Protein AF-A0A9P9N3C5-F1 (afdb_monomer)

Secondary structure (DSSP, 8-state):
--THHHHHHSPP---TTS--HHHHHHHHHHHHHHHHSSTTGGGGSHHHHHHHHHHHHHHHHHHHH------SGGGTTT--HHHHHHH-HHHHHHHHHHHHHHHHHHHHHH-S-HHHHHGGGS-HHHHHH-HHHHHHHHHHHHHHHHHHHSS----SS--HHHHHHHHHHHHHHHHHHHHHHHHHHHHHSTT-HHHHHHHHHHHHHHHHHHHHHHHHHHHHHHHHTTS-------------PPPPPP-------PPPP-PPP----PPP---------PPP----

Structure (mmCIF, N/CA/C/O backbone):
data_AF-A0A9P9N3C5-F1
#
_entry.id   AF-A0A9P9N3C5-F1
#
loop_
_atom_site.group_PDB
_atom_site.id
_atom_site.type_symbol
_atom_site.label_atom_id
_atom_site.label_alt_id
_atom_site.label_comp_id
_atom_site.label_asym_id
_atom_site.label_entity_id
_atom_site.label_seq_id
_atom_site.pdbx_PDB_ins_code
_atom_site.Cartn_x
_atom_site.Cartn_y
_atom_site.Cartn_z
_atom_site.occupancy
_atom_site.B_iso_or_equiv
_atom_site.auth_seq_id
_atom_site.auth_comp_id
_atom_site.auth_asym_id
_atom_site.auth_atom_id
_atom_site.pdbx_PDB_model_num
ATOM 1 N N . MET A 1 1 ? 19.358 -21.026 -7.387 1.00 38.28 1 MET A N 1
ATOM 2 C CA . MET A 1 1 ? 18.175 -20.527 -8.122 1.00 38.28 1 MET A CA 1
ATOM 3 C C . MET A 1 1 ? 17.891 -19.091 -7.675 1.00 38.28 1 MET A C 1
ATOM 5 O O . MET A 1 1 ? 17.113 -18.935 -6.751 1.00 38.28 1 MET A O 1
ATOM 9 N N . GLY A 1 2 ? 18.551 -18.060 -8.225 1.00 41.09 2 GLY A N 1
ATOM 10 C CA . GLY A 1 2 ? 18.487 -16.711 -7.619 1.00 41.09 2 GLY A CA 1
ATOM 11 C C . GLY A 1 2 ? 18.384 -15.499 -8.550 1.00 41.09 2 GLY A C 1
ATOM 12 O O . GLY A 1 2 ? 18.020 -14.443 -8.066 1.00 41.09 2 GLY A O 1
ATOM 13 N N . THR A 1 3 ? 18.641 -15.612 -9.857 1.00 44.75 3 THR A N 1
ATOM 14 C CA . THR A 1 3 ? 18.779 -14.438 -10.751 1.00 44.75 3 THR A CA 1
ATOM 15 C C . THR A 1 3 ? 17.461 -13.847 -11.263 1.00 44.75 3 THR A C 1
ATOM 17 O O . THR A 1 3 ? 17.430 -12.697 -11.688 1.00 44.75 3 THR A O 1
ATOM 20 N N . ALA A 1 4 ? 16.357 -14.595 -11.183 1.00 52.72 4 ALA A N 1
ATOM 21 C CA . ALA A 1 4 ? 15.091 -14.217 -11.817 1.00 52.72 4 ALA A CA 1
ATOM 22 C C . ALA A 1 4 ? 14.419 -12.969 -11.207 1.00 52.72 4 ALA A C 1
ATOM 24 O O . ALA A 1 4 ? 13.595 -12.344 -11.864 1.00 52.72 4 ALA A O 1
ATOM 25 N N . TYR A 1 5 ? 14.738 -12.604 -9.958 1.00 50.94 5 TYR A N 1
ATOM 26 C CA . TYR A 1 5 ? 14.133 -11.445 -9.291 1.00 50.94 5 TYR A CA 1
ATOM 27 C C . TYR A 1 5 ? 14.722 -10.121 -9.787 1.00 50.94 5 TYR A C 1
ATOM 29 O O . TYR A 1 5 ? 13.969 -9.215 -10.134 1.00 50.94 5 TYR A O 1
ATOM 37 N N . LEU A 1 6 ? 16.054 -10.016 -9.868 1.00 52.72 6 LEU A N 1
ATOM 38 C CA . LEU A 1 6 ? 16.713 -8.805 -10.363 1.00 52.72 6 LEU A CA 1
ATOM 39 C C . LEU A 1 6 ? 16.389 -8.557 -11.836 1.00 52.72 6 LEU A C 1
ATOM 41 O O . LEU A 1 6 ? 16.035 -7.437 -12.190 1.00 52.72 6 LEU A O 1
ATOM 45 N N . GLU A 1 7 ? 16.415 -9.595 -12.674 1.00 56.59 7 GLU A N 1
ATOM 46 C CA . GLU A 1 7 ? 15.964 -9.487 -14.069 1.00 56.59 7 GLU A CA 1
ATOM 47 C C . GLU A 1 7 ? 14.503 -9.029 -14.150 1.00 56.59 7 GLU A C 1
ATOM 49 O O . GLU A 1 7 ? 14.141 -8.235 -15.013 1.00 56.59 7 GLU A O 1
ATOM 54 N N . ALA A 1 8 ? 13.657 -9.471 -13.214 1.00 57.22 8 ALA A N 1
ATOM 55 C CA . ALA A 1 8 ? 12.255 -9.096 -13.207 1.00 57.22 8 ALA A CA 1
ATOM 56 C C . ALA A 1 8 ? 12.006 -7.625 -12.862 1.00 57.22 8 ALA A C 1
ATOM 58 O O . ALA A 1 8 ? 10.959 -7.143 -13.283 1.00 57.22 8 ALA A O 1
ATOM 59 N N . ILE A 1 9 ? 12.894 -6.935 -12.136 1.00 62.69 9 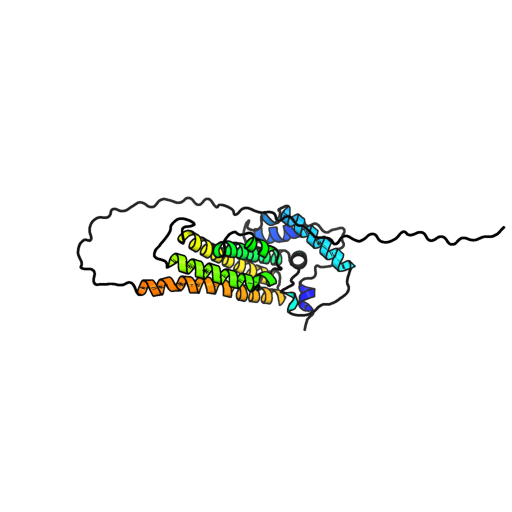ILE A N 1
ATOM 60 C CA . ILE A 1 9 ? 12.690 -5.546 -11.676 1.00 62.69 9 ILE A CA 1
ATOM 61 C C . ILE A 1 9 ? 13.685 -4.539 -12.259 1.00 62.69 9 ILE A C 1
ATOM 63 O O . ILE A 1 9 ? 13.581 -3.360 -11.943 1.00 62.69 9 ILE A O 1
ATOM 67 N N . THR A 1 10 ? 14.639 -4.975 -13.083 1.00 63.09 10 THR A N 1
ATOM 68 C CA . THR A 1 10 ? 15.582 -4.070 -13.753 1.00 63.09 10 THR A CA 1
ATOM 69 C C . THR A 1 10 ? 14.895 -3.460 -14.981 1.00 63.09 10 THR A C 1
ATOM 71 O O . THR A 1 10 ? 14.403 -4.217 -15.820 1.00 63.09 10 THR A O 1
ATOM 74 N N . PRO A 1 11 ? 14.811 -2.122 -15.098 1.00 62.31 11 PRO A N 1
ATOM 75 C CA . PRO A 1 11 ? 14.352 -1.465 -16.318 1.00 62.31 11 PRO A CA 1
ATOM 76 C C . PRO A 1 11 ? 15.243 -1.850 -17.505 1.00 62.31 11 PRO A C 1
ATOM 78 O O . PRO A 1 11 ? 16.451 -2.028 -17.343 1.00 62.31 11 PRO A O 1
ATOM 81 N N . GLU A 1 12 ? 14.672 -1.966 -18.705 1.00 65.12 12 GLU A N 1
ATOM 82 C CA . GLU A 1 12 ? 15.481 -2.115 -19.918 1.00 65.12 12 GLU A CA 1
ATOM 83 C C . GLU A 1 12 ? 16.383 -0.881 -20.087 1.00 65.12 12 GLU A C 1
ATOM 85 O O . GLU A 1 12 ? 15.955 0.244 -19.818 1.00 65.12 12 GLU A O 1
ATOM 90 N N . ASN A 1 13 ? 17.637 -1.100 -20.507 1.00 55.06 13 ASN A N 1
ATOM 91 C CA . ASN A 1 13 ? 18.628 -0.048 -20.754 1.00 55.06 13 ASN A CA 1
ATOM 92 C C . ASN A 1 13 ? 18.136 0.852 -21.902 1.00 55.06 13 ASN A C 1
ATOM 94 O O . ASN A 1 13 ? 18.450 0.621 -23.070 1.00 55.06 13 ASN A O 1
ATOM 98 N N . HIS A 1 14 ? 17.330 1.857 -21.577 1.00 51.47 14 HIS A N 1
ATOM 99 C CA . HIS A 1 14 ? 16.939 2.894 -22.516 1.00 51.47 14 HIS A CA 1
ATOM 100 C C . HIS A 1 14 ? 17.988 4.003 -22.507 1.00 51.47 14 HIS A C 1
ATOM 102 O O . HIS A 1 14 ? 18.372 4.509 -21.451 1.00 51.47 14 HIS A O 1
ATOM 108 N N . ASP A 1 15 ? 18.461 4.346 -23.704 1.00 54.03 15 ASP A N 1
ATOM 109 C CA . ASP A 1 15 ? 19.395 5.443 -23.924 1.00 54.03 15 ASP A CA 1
ATOM 110 C C . ASP A 1 15 ? 18.798 6.767 -23.405 1.00 54.03 15 ASP A C 1
ATOM 112 O O . ASP A 1 15 ? 17.601 7.037 -23.535 1.00 54.03 15 ASP A O 1
ATOM 116 N N . CYS A 1 16 ? 19.637 7.582 -22.767 1.00 52.69 16 CYS A N 1
ATOM 117 C CA . CYS A 1 16 ? 19.234 8.675 -21.872 1.00 52.69 16 CYS A CA 1
ATOM 118 C C . CYS A 1 16 ? 18.581 9.870 -22.601 1.00 52.69 16 CYS A C 1
ATOM 120 O O . CYS A 1 16 ? 18.018 10.759 -21.964 1.00 52.69 16 CYS A O 1
ATOM 122 N N . SER A 1 17 ? 18.637 9.913 -23.935 1.00 57.78 17 SER A N 1
ATOM 123 C CA . SER A 1 17 ? 18.088 11.023 -24.722 1.00 57.78 17 SER A CA 1
ATOM 124 C C . SER A 1 17 ? 16.560 11.025 -24.820 1.00 57.78 17 SER A C 1
ATOM 126 O O . SER A 1 17 ? 15.989 12.078 -25.105 1.00 57.78 17 SER A O 1
ATOM 128 N N . ASP A 1 18 ? 15.904 9.890 -24.547 1.00 64.50 18 ASP A N 1
ATOM 129 C CA . ASP A 1 18 ? 14.501 9.680 -24.935 1.00 64.50 18 ASP A CA 1
ATOM 130 C C . ASP A 1 18 ? 13.555 9.382 -23.751 1.00 64.50 18 ASP A C 1
ATOM 132 O O . ASP A 1 18 ? 12.360 9.166 -23.958 1.00 64.50 18 ASP A O 1
ATOM 136 N N . PHE A 1 19 ? 14.031 9.386 -22.496 1.00 77.00 19 PHE A N 1
ATOM 137 C CA . PHE A 1 19 ? 13.153 9.130 -21.346 1.00 77.00 19 PHE A CA 1
ATOM 138 C C . PHE A 1 19 ? 12.226 10.318 -21.060 1.00 77.00 19 PHE A C 1
ATOM 140 O O . PHE A 1 19 ? 12.668 11.379 -20.615 1.00 77.00 19 PHE A O 1
ATOM 147 N N . HIS A 1 20 ? 10.916 10.113 -21.219 1.00 79.62 20 HIS A N 1
ATOM 148 C CA . HIS A 1 20 ? 9.903 11.075 -20.799 1.00 79.62 20 HIS A CA 1
ATOM 149 C C . HIS A 1 20 ? 9.029 10.481 -19.674 1.00 79.62 20 HIS A C 1
ATOM 151 O O . HIS A 1 20 ? 8.328 9.494 -19.901 1.00 79.62 20 HIS A O 1
ATOM 157 N N . PRO A 1 21 ? 8.958 11.092 -18.466 1.00 78.50 21 PRO A N 1
ATOM 158 C CA . PRO A 1 21 ? 8.153 10.563 -17.348 1.00 78.50 21 PRO A CA 1
ATOM 159 C C . PRO A 1 21 ? 6.669 10.366 -17.703 1.00 78.50 21 PRO A C 1
ATOM 161 O O . PRO A 1 21 ? 6.009 9.455 -17.197 1.00 78.50 21 PRO A O 1
ATOM 164 N N . LYS A 1 22 ? 6.161 11.184 -18.633 1.00 83.75 22 LYS A N 1
ATOM 165 C CA . LYS A 1 22 ? 4.793 11.120 -19.146 1.00 83.75 22 LYS A CA 1
ATOM 166 C C . LYS A 1 22 ? 4.477 9.821 -19.868 1.00 83.75 22 LYS A C 1
ATOM 168 O O . LYS A 1 22 ? 3.310 9.446 -19.885 1.00 83.75 22 LYS A O 1
ATOM 173 N N . ASP A 1 23 ? 5.464 9.118 -20.416 1.00 85.12 23 ASP A N 1
ATOM 174 C CA . ASP A 1 23 ? 5.221 7.826 -21.055 1.00 85.12 23 ASP A CA 1
ATOM 175 C C . ASP A 1 23 ? 4.816 6.783 -20.014 1.00 85.12 23 ASP A C 1
ATOM 177 O O . ASP A 1 23 ? 3.784 6.132 -20.172 1.00 85.12 23 ASP A O 1
ATOM 181 N N . LYS A 1 24 ? 5.519 6.734 -18.875 1.00 85.44 24 LYS A N 1
ATOM 182 C CA . LYS A 1 24 ? 5.160 5.857 -17.749 1.00 85.44 24 LYS A CA 1
ATOM 183 C C . LYS A 1 24 ? 3.821 6.239 -17.121 1.00 85.44 24 LYS A C 1
ATOM 185 O O . LYS A 1 24 ? 2.997 5.365 -16.862 1.00 85.44 24 LYS A O 1
ATOM 190 N N . GLN A 1 25 ? 3.546 7.534 -16.949 1.00 84.88 25 GLN A N 1
ATOM 191 C CA . GLN A 1 25 ? 2.232 7.996 -16.473 1.00 84.88 25 GLN A CA 1
ATOM 192 C C . GLN A 1 25 ? 1.105 7.610 -17.446 1.00 84.88 25 GLN A C 1
ATOM 194 O O . GLN A 1 25 ? 0.032 7.179 -17.024 1.00 84.88 25 GLN A O 1
ATOM 199 N N . LYS A 1 26 ? 1.353 7.718 -18.756 1.00 87.06 26 LYS A N 1
ATOM 200 C CA . LYS A 1 26 ? 0.401 7.372 -19.817 1.00 87.06 26 LYS A CA 1
ATOM 201 C C . LYS A 1 26 ? 0.144 5.872 -19.908 1.00 87.06 26 LYS A C 1
ATOM 203 O O . LYS A 1 26 ? -0.994 5.497 -20.180 1.00 87.06 26 LYS A O 1
ATOM 208 N N . GLU A 1 27 ? 1.154 5.030 -19.686 1.00 85.81 27 GLU A N 1
ATOM 209 C CA . GLU A 1 27 ? 0.989 3.574 -19.569 1.00 85.81 27 GLU A CA 1
ATOM 210 C C . GLU A 1 27 ? -0.005 3.231 -18.447 1.00 85.81 27 GLU A C 1
ATOM 212 O O . GLU A 1 27 ? -1.008 2.559 -18.701 1.00 85.81 27 GLU A O 1
ATOM 217 N N . VAL A 1 28 ? 0.210 3.770 -17.239 1.00 86.19 28 VAL A N 1
ATOM 218 C CA . VAL A 1 28 ? -0.691 3.571 -16.088 1.00 86.19 28 VAL A CA 1
ATOM 219 C C . VAL A 1 28 ? -2.088 4.104 -16.383 1.00 86.19 28 VAL A C 1
ATOM 221 O O . VAL A 1 28 ? -3.072 3.387 -16.207 1.00 86.19 28 VAL A O 1
ATOM 224 N N . TYR A 1 29 ? -2.189 5.347 -16.855 1.00 85.31 29 TYR A N 1
ATOM 225 C CA . TYR A 1 29 ? -3.479 5.975 -17.105 1.00 85.31 29 TYR A CA 1
ATOM 226 C C . TYR A 1 29 ? -4.300 5.202 -18.134 1.00 85.31 29 TYR A C 1
ATOM 228 O O . TYR A 1 29 ? -5.451 4.886 -17.865 1.00 85.31 29 TYR A O 1
ATOM 236 N N . LYS A 1 30 ? -3.715 4.849 -19.288 1.00 85.75 30 LYS A N 1
ATOM 237 C CA . LYS A 1 30 ? -4.426 4.085 -20.323 1.00 85.75 30 LYS A CA 1
ATOM 238 C C . LYS A 1 30 ? -4.932 2.752 -19.788 1.00 85.75 30 LYS A C 1
ATOM 240 O O . LYS A 1 30 ? -6.053 2.369 -20.099 1.00 85.75 30 LYS A O 1
ATOM 245 N N . TRP A 1 31 ? -4.121 2.054 -18.994 1.00 84.69 31 TRP A N 1
ATOM 246 C CA . TRP A 1 31 ? -4.527 0.788 -18.394 1.00 84.69 31 TRP A CA 1
ATOM 247 C C . TRP A 1 31 ? -5.729 0.962 -17.461 1.00 84.69 31 TRP A C 1
ATOM 249 O O . TRP A 1 31 ? -6.747 0.291 -17.620 1.00 84.69 31 TRP A O 1
ATOM 259 N N . TYR A 1 32 ? -5.640 1.895 -16.514 1.00 82.56 32 TYR A N 1
ATOM 260 C CA . TYR A 1 32 ? -6.691 2.103 -15.520 1.00 82.56 32 TYR A CA 1
ATOM 261 C C . TYR A 1 32 ? -7.952 2.756 -16.088 1.00 82.56 32 TYR A C 1
ATOM 263 O O . TYR A 1 32 ? -9.045 2.465 -15.609 1.00 82.56 32 TYR A O 1
ATOM 271 N N . ASP A 1 33 ? -7.831 3.602 -17.108 1.00 82.19 33 ASP A N 1
ATOM 272 C CA . ASP A 1 33 ? -8.982 4.174 -17.806 1.00 82.19 33 ASP A CA 1
ATOM 273 C C . ASP A 1 33 ? -9.791 3.080 -18.520 1.00 82.19 33 ASP A C 1
ATOM 275 O O . ASP A 1 33 ? -11.014 3.033 -18.396 1.00 82.19 33 ASP A O 1
ATOM 279 N N . LEU A 1 34 ? -9.104 2.123 -19.160 1.00 78.50 34 LEU A N 1
ATOM 280 C CA . LEU A 1 34 ? -9.734 0.979 -19.827 1.00 78.50 34 LEU A CA 1
ATOM 281 C C . LEU A 1 34 ? -10.393 -0.009 -18.856 1.00 78.50 34 LEU A C 1
ATOM 283 O O . LEU A 1 34 ? -11.435 -0.571 -19.184 1.00 78.50 34 LEU A O 1
ATOM 287 N N . GLN A 1 35 ? -9.776 -0.260 -17.698 1.00 74.75 35 GLN A N 1
ATOM 288 C CA . GLN A 1 35 ? -10.200 -1.328 -16.784 1.00 74.75 35 GLN A CA 1
ATOM 289 C C . GLN A 1 35 ? -11.118 -0.848 -15.655 1.00 74.75 35 GLN A C 1
ATOM 291 O O . GLN A 1 35 ? -11.990 -1.591 -15.210 1.00 74.75 35 GLN A O 1
ATOM 296 N N . TYR A 1 36 ? -10.931 0.385 -15.181 1.00 64.25 36 TYR A N 1
ATOM 297 C CA . TYR A 1 36 ? -11.534 0.855 -13.932 1.00 64.25 36 TYR A CA 1
ATOM 298 C C . TYR A 1 36 ? -12.231 2.217 -14.051 1.00 64.25 36 TYR A C 1
ATOM 300 O O . TYR A 1 36 ? -12.863 2.633 -13.090 1.00 64.25 36 TYR A O 1
ATOM 308 N N . SER A 1 37 ? -12.187 2.880 -15.217 1.00 58.38 37 SER A N 1
ATOM 309 C CA . SER A 1 37 ? -12.812 4.185 -15.496 1.00 58.38 37 SER A CA 1
ATOM 310 C C . SER A 1 37 ? -12.481 5.255 -14.447 1.00 58.38 37 SER A C 1
ATOM 312 O O . SER A 1 37 ? -13.160 5.401 -13.431 1.00 58.38 37 SER A O 1
ATOM 314 N N . ASN A 1 38 ? -11.508 6.112 -14.754 1.00 61.09 38 ASN A N 1
ATOM 315 C CA . ASN A 1 38 ? -11.137 7.276 -13.944 1.00 61.09 38 ASN A CA 1
ATOM 316 C C . ASN A 1 38 ? -10.507 7.011 -12.560 1.00 61.09 38 ASN A C 1
ATOM 318 O O . ASN A 1 38 ? -10.443 7.920 -11.734 1.00 61.09 38 ASN A O 1
ATOM 322 N N . GLU A 1 39 ? -9.967 5.822 -12.296 1.00 69.19 39 GLU A N 1
ATOM 323 C CA . GLU A 1 39 ? -9.355 5.524 -10.989 1.00 69.19 39 GLU A CA 1
ATOM 324 C C . GLU A 1 39 ? -7.855 5.866 -10.854 1.00 69.19 39 GLU A C 1
ATOM 326 O O . GLU A 1 39 ? -7.271 5.620 -9.803 1.00 69.19 39 GLU A O 1
ATOM 331 N N . ALA A 1 40 ? -7.218 6.426 -11.886 1.00 74.62 40 ALA A N 1
ATOM 332 C CA . ALA A 1 40 ? -5.788 6.774 -11.868 1.00 74.62 40 ALA A CA 1
ATOM 333 C C . ALA A 1 40 ? -5.519 8.235 -12.264 1.00 74.62 40 ALA A C 1
ATOM 335 O O . ALA A 1 40 ? -4.529 8.531 -12.921 1.00 74.62 40 ALA A O 1
ATOM 336 N N . TRP A 1 41 ? -6.418 9.170 -11.941 1.00 71.94 41 TRP A N 1
ATOM 337 C CA . TRP A 1 41 ? -6.253 10.579 -12.345 1.00 71.94 41 TRP A CA 1
ATOM 338 C C . TRP A 1 41 ? -5.074 11.263 -11.654 1.00 71.94 41 TRP A C 1
ATOM 340 O O . TRP A 1 41 ? -4.471 12.179 -12.212 1.00 71.94 41 TRP A O 1
ATOM 350 N N . ASP A 1 42 ? -4.729 10.808 -10.454 1.00 80.75 42 ASP A N 1
ATOM 351 C CA . ASP A 1 42 ? -3.617 11.326 -9.671 1.00 80.75 42 ASP A CA 1
ATOM 352 C C . ASP A 1 42 ? -2.254 11.024 -10.308 1.00 80.75 42 ASP A C 1
ATOM 354 O O . ASP A 1 42 ? -1.312 11.774 -10.051 1.00 80.75 42 ASP A O 1
ATOM 358 N N . ILE A 1 43 ? -2.141 10.019 -11.193 1.00 83.62 43 ILE A N 1
ATOM 359 C CA . ILE A 1 43 ? -0.868 9.655 -11.840 1.00 83.62 43 ILE A CA 1
ATOM 360 C C . ILE A 1 43 ? -0.273 10.785 -12.684 1.00 83.62 43 ILE A C 1
ATOM 362 O O . ILE A 1 43 ? 0.941 10.840 -12.854 1.00 83.62 43 ILE A O 1
ATOM 366 N N . TYR A 1 44 ? -1.101 11.711 -13.176 1.00 83.44 44 TYR A N 1
ATOM 367 C CA . TYR A 1 44 ? -0.655 12.898 -13.913 1.00 83.44 44 TYR A CA 1
ATOM 368 C C . TYR A 1 44 ? -0.352 14.105 -13.020 1.00 83.44 44 TYR A C 1
ATOM 370 O O . TYR A 1 44 ? -0.086 15.193 -13.528 1.00 83.44 44 TYR A O 1
ATOM 378 N N . SER A 1 45 ? -0.400 13.955 -11.697 1.00 84.44 45 SER A N 1
ATOM 379 C CA . SER A 1 45 ? 0.020 15.026 -10.797 1.00 84.44 45 SER A CA 1
ATOM 380 C C . SER A 1 45 ? 1.512 15.337 -10.950 1.00 84.44 45 SER A C 1
ATOM 382 O O . SER A 1 45 ? 2.339 14.464 -11.231 1.00 84.44 45 SER A O 1
ATOM 384 N N . ASN A 1 46 ? 1.866 16.596 -10.679 1.00 84.62 46 ASN A N 1
ATOM 385 C CA . ASN A 1 46 ? 3.258 17.057 -10.647 1.00 84.62 46 ASN A CA 1
ATOM 386 C C . ASN A 1 46 ? 4.107 16.269 -9.633 1.00 84.62 46 ASN A C 1
ATOM 388 O O . ASN A 1 46 ? 5.325 16.170 -9.778 1.00 84.62 46 ASN A O 1
ATOM 392 N N . GLU A 1 47 ? 3.471 15.715 -8.597 1.00 85.19 47 GLU A N 1
ATOM 393 C CA . GLU A 1 47 ? 4.140 14.876 -7.607 1.00 85.19 47 GLU A CA 1
ATOM 394 C C . GLU A 1 47 ? 4.658 13.582 -8.240 1.00 85.19 47 GLU A C 1
ATOM 396 O O . GLU A 1 47 ? 5.837 13.259 -8.100 1.00 85.19 47 GLU A O 1
ATOM 401 N N . TRP A 1 48 ? 3.800 12.864 -8.967 1.00 87.69 48 TRP A N 1
ATOM 402 C CA . TRP A 1 48 ? 4.197 11.643 -9.662 1.00 87.69 48 TRP A CA 1
ATOM 403 C C . TRP A 1 48 ? 5.255 11.911 -10.728 1.00 87.69 48 TRP A C 1
ATOM 405 O O . TRP A 1 48 ? 6.223 11.160 -10.812 1.00 87.69 48 TRP A O 1
ATOM 415 N N . GLU A 1 49 ? 5.133 13.007 -11.480 1.00 85.94 49 GLU A N 1
ATOM 416 C CA . GLU A 1 49 ? 6.158 13.405 -12.454 1.00 85.94 49 GLU A CA 1
ATOM 417 C C . GLU A 1 49 ? 7.521 13.612 -11.772 1.00 85.94 49 GLU A C 1
ATOM 419 O O . GLU A 1 49 ? 8.528 13.053 -12.209 1.00 85.94 49 GLU A O 1
ATOM 424 N N . SER A 1 50 ? 7.540 14.327 -10.643 1.00 86.25 50 SER A N 1
ATOM 425 C CA . SER A 1 50 ? 8.758 14.572 -9.859 1.00 86.25 50 SER A CA 1
ATOM 426 C C . SER A 1 50 ? 9.361 13.278 -9.300 1.00 86.25 50 SER A C 1
ATOM 428 O O . SER A 1 50 ? 10.576 13.091 -9.350 1.00 86.25 50 SER A O 1
ATOM 430 N N . ARG A 1 51 ? 8.524 12.358 -8.795 1.00 88.75 51 ARG A N 1
ATOM 431 C CA . ARG A 1 51 ? 8.962 11.045 -8.289 1.00 88.75 51 ARG A CA 1
ATOM 432 C C . ARG A 1 51 ? 9.599 10.203 -9.393 1.00 88.75 51 ARG A C 1
ATOM 434 O O . ARG A 1 51 ? 10.683 9.667 -9.191 1.00 88.75 51 ARG A O 1
ATOM 441 N N . ILE A 1 52 ? 8.954 10.122 -10.557 1.00 87.94 52 ILE A N 1
ATOM 442 C CA . ILE A 1 52 ? 9.434 9.332 -11.699 1.00 87.94 52 ILE A CA 1
ATOM 443 C C . ILE A 1 52 ? 10.783 9.861 -12.197 1.00 87.94 52 ILE A C 1
ATOM 445 O O . ILE A 1 52 ? 11.689 9.065 -12.440 1.00 87.94 52 ILE A O 1
ATOM 449 N N . LEU A 1 53 ? 10.940 11.185 -12.299 1.00 86.06 53 LEU A N 1
ATOM 450 C CA . LEU A 1 53 ? 12.213 11.809 -12.671 1.00 86.06 53 LEU A CA 1
ATOM 451 C C . LEU A 1 53 ? 13.323 11.490 -11.663 1.00 86.06 53 LEU A C 1
ATOM 453 O O . LEU A 1 53 ? 14.394 11.040 -12.064 1.00 86.06 53 LEU A O 1
ATOM 457 N N . ALA A 1 54 ? 13.048 11.649 -10.366 1.00 86.81 54 ALA A N 1
ATOM 458 C CA . ALA A 1 54 ? 14.020 11.353 -9.315 1.00 86.81 54 ALA A CA 1
ATOM 459 C C . ALA A 1 54 ? 14.435 9.870 -9.303 1.00 86.81 54 ALA A C 1
ATOM 461 O O . ALA A 1 54 ? 15.609 9.551 -9.124 1.00 86.81 54 ALA A O 1
ATOM 462 N N . TRP A 1 55 ? 13.490 8.949 -9.522 1.00 89.56 55 TRP A N 1
ATOM 463 C CA . TRP A 1 55 ? 13.797 7.520 -9.622 1.00 89.56 55 TRP A CA 1
ATOM 464 C C . TRP A 1 55 ? 14.636 7.193 -10.851 1.00 89.56 55 TRP A C 1
ATOM 466 O O . TRP A 1 55 ? 15.552 6.379 -10.750 1.00 89.56 55 TRP A O 1
ATOM 476 N N . HIS A 1 56 ? 14.344 7.822 -11.990 1.00 85.94 56 HIS A N 1
ATOM 477 C CA . HIS A 1 56 ? 15.129 7.635 -13.204 1.00 85.94 56 HIS A CA 1
ATOM 478 C C . HIS A 1 56 ? 16.569 8.122 -13.008 1.00 85.94 56 HIS A C 1
ATOM 480 O O . HIS A 1 56 ? 17.502 7.370 -13.272 1.00 85.94 56 HIS A O 1
ATOM 486 N N . GLU A 1 57 ? 16.765 9.328 -12.471 1.00 85.25 57 GLU A N 1
ATOM 487 C CA . GLU A 1 57 ? 18.098 9.876 -12.192 1.00 85.25 57 GLU A CA 1
ATOM 488 C C . GLU A 1 57 ? 18.899 8.982 -11.231 1.00 85.25 57 GLU A C 1
ATOM 490 O O . GLU A 1 57 ? 20.035 8.612 -11.527 1.00 85.25 57 GLU A O 1
ATOM 495 N N . ALA A 1 58 ? 18.287 8.551 -10.123 1.00 84.12 58 ALA A N 1
ATOM 496 C CA . ALA A 1 58 ? 18.931 7.651 -9.169 1.00 84.12 58 ALA A CA 1
ATOM 497 C C . ALA A 1 58 ? 19.303 6.294 -9.794 1.00 84.12 58 ALA A C 1
ATOM 499 O O . ALA A 1 58 ? 20.363 5.742 -9.495 1.00 84.12 58 ALA A O 1
ATOM 500 N N . HIS A 1 59 ? 18.454 5.757 -10.676 1.00 81.75 59 HIS A N 1
ATOM 501 C CA . HIS A 1 59 ? 18.741 4.517 -11.392 1.00 81.75 59 HIS A CA 1
ATOM 502 C C . HIS A 1 59 ? 19.935 4.668 -12.346 1.00 81.75 59 HIS A C 1
ATOM 504 O O . HIS A 1 59 ? 20.800 3.796 -12.377 1.00 81.75 59 HIS A O 1
ATOM 510 N N . GLN A 1 60 ? 20.027 5.791 -13.064 1.00 79.25 60 GLN A N 1
ATOM 511 C CA . GLN A 1 60 ? 21.153 6.081 -13.957 1.00 79.25 60 GLN A CA 1
ATOM 512 C C . GLN A 1 60 ? 22.479 6.185 -13.195 1.00 79.25 60 GLN A C 1
ATOM 514 O O . GLN A 1 60 ? 23.478 5.608 -13.621 1.00 79.25 60 GLN A O 1
ATOM 519 N N . ILE A 1 61 ? 22.485 6.857 -12.039 1.00 78.44 61 ILE A N 1
ATOM 520 C CA . ILE A 1 61 ? 23.666 6.927 -11.164 1.00 78.44 61 ILE A CA 1
ATOM 521 C C . ILE A 1 61 ? 24.079 5.515 -10.721 1.00 78.44 61 ILE A C 1
ATOM 523 O O . ILE A 1 61 ? 25.241 5.136 -10.856 1.00 78.44 61 ILE A O 1
ATOM 527 N N . ALA A 1 62 ? 23.123 4.688 -10.287 1.00 74.69 62 ALA A N 1
ATOM 528 C CA . ALA A 1 62 ? 23.405 3.322 -9.848 1.00 74.69 62 ALA A CA 1
ATOM 529 C C . ALA A 1 62 ? 23.993 2.431 -10.964 1.00 74.69 62 ALA A C 1
ATOM 531 O O . ALA A 1 62 ? 24.889 1.625 -10.694 1.00 74.69 62 ALA A O 1
ATOM 532 N N . LEU A 1 63 ? 23.531 2.594 -12.212 1.00 70.88 63 LEU A N 1
ATOM 533 C CA . LEU A 1 63 ? 24.081 1.900 -13.385 1.00 70.88 63 LEU A CA 1
ATOM 534 C C . LEU A 1 63 ? 25.525 2.323 -13.697 1.00 70.88 63 LEU A C 1
ATOM 536 O O . LEU A 1 63 ? 26.314 1.503 -14.168 1.00 70.88 63 LEU A O 1
ATOM 540 N N . GLN A 1 64 ? 25.883 3.581 -13.429 1.00 65.81 64 GLN A N 1
ATOM 541 C CA . GLN A 1 64 ? 27.240 4.100 -13.629 1.00 65.81 64 GLN A CA 1
ATOM 542 C C . GLN A 1 64 ? 28.212 3.654 -12.526 1.00 65.81 64 GLN A C 1
ATOM 544 O O . GLN A 1 64 ? 29.407 3.509 -12.785 1.00 65.81 64 GLN A O 1
ATOM 549 N N . GLU A 1 65 ? 27.714 3.423 -11.308 1.00 64.06 65 GLU A N 1
ATOM 550 C CA . GLU A 1 65 ? 28.550 3.212 -10.123 1.00 64.06 65 GLU A CA 1
ATOM 551 C C . GLU A 1 65 ? 28.865 1.738 -9.799 1.00 64.06 65 GLU A C 1
ATOM 553 O O . GLU A 1 65 ? 29.858 1.490 -9.113 1.00 64.06 65 GLU A O 1
ATOM 558 N N . THR A 1 66 ? 28.121 0.732 -10.297 1.00 53.84 66 THR A N 1
ATOM 559 C CA . THR A 1 66 ? 28.396 -0.674 -9.905 1.00 53.84 66 THR A CA 1
ATOM 560 C C . THR A 1 66 ? 27.996 -1.771 -10.903 1.00 53.84 66 THR A C 1
ATOM 562 O O . THR A 1 66 ? 26.829 -1.963 -11.225 1.00 53.84 66 THR A O 1
ATOM 565 N N . SER A 1 67 ? 28.981 -2.614 -11.258 1.00 46.56 67 SER A N 1
ATOM 566 C CA . SER A 1 67 ? 28.812 -4.027 -11.638 1.00 46.56 67 SER A CA 1
ATOM 567 C C . SER A 1 67 ? 28.803 -4.892 -10.378 1.00 46.56 67 SER A C 1
ATOM 569 O O . SER A 1 67 ? 29.880 -5.214 -9.879 1.00 46.56 67 SER A O 1
ATOM 571 N N . THR A 1 68 ? 27.649 -5.305 -9.842 1.00 44.38 68 THR A N 1
ATOM 572 C CA . THR A 1 68 ? 27.594 -6.551 -9.046 1.00 44.38 68 THR A CA 1
ATOM 573 C C . THR A 1 68 ? 26.177 -7.077 -8.819 1.00 44.38 68 THR A C 1
ATOM 575 O O . THR A 1 68 ? 25.325 -6.444 -8.208 1.00 44.38 68 THR A O 1
ATOM 578 N N . THR A 1 69 ? 25.980 -8.312 -9.271 1.00 48.41 69 THR A N 1
ATOM 579 C CA . THR A 1 69 ? 24.923 -9.260 -8.907 1.00 48.41 69 THR A CA 1
ATOM 580 C C . THR A 1 69 ? 24.697 -9.350 -7.397 1.00 48.41 69 THR A C 1
ATOM 582 O O . THR A 1 69 ? 25.617 -9.702 -6.658 1.00 48.41 69 THR A O 1
ATOM 585 N N . GLN A 1 70 ? 23.453 -9.170 -6.951 1.00 42.00 70 GLN A N 1
ATOM 586 C CA . GLN A 1 70 ? 22.991 -9.628 -5.638 1.00 42.00 70 GLN A CA 1
ATOM 587 C C . GLN A 1 70 ? 21.786 -10.557 -5.806 1.00 42.00 70 GLN A C 1
ATOM 589 O O . GLN A 1 70 ? 20.835 -10.229 -6.495 1.00 42.00 70 GLN A O 1
ATOM 594 N N . ASN A 1 71 ? 21.828 -11.728 -5.176 1.00 43.44 71 ASN A N 1
ATOM 595 C CA . ASN A 1 71 ? 20.749 -12.716 -5.157 1.00 43.44 71 ASN A CA 1
ATOM 596 C C . ASN A 1 71 ? 20.512 -13.127 -3.698 1.00 43.44 71 ASN A C 1
ATOM 598 O O . ASN A 1 71 ? 21.415 -13.733 -3.122 1.00 43.44 71 ASN A O 1
ATOM 602 N N . SER A 1 72 ? 19.331 -12.858 -3.133 1.00 49.44 72 SER A N 1
ATOM 603 C CA . SER A 1 72 ? 18.759 -13.584 -1.979 1.00 49.44 72 SER A CA 1
ATOM 604 C C . SER A 1 72 ? 17.362 -13.054 -1.606 1.00 49.44 72 SER A C 1
ATOM 606 O O . SER A 1 72 ? 16.984 -11.947 -1.980 1.00 49.44 72 SER A O 1
ATOM 608 N N . ASP A 1 73 ? 16.610 -13.840 -0.827 1.00 47.22 73 ASP A N 1
ATOM 609 C CA . ASP A 1 73 ? 15.247 -13.557 -0.336 1.00 47.22 73 ASP A CA 1
ATOM 610 C C . ASP A 1 73 ? 15.106 -12.255 0.491 1.00 47.22 73 ASP A C 1
ATOM 612 O O . ASP A 1 73 ? 13.996 -11.762 0.686 1.00 47.22 73 ASP A O 1
ATOM 616 N N . GLU A 1 74 ? 16.216 -11.641 0.922 1.00 59.03 74 GLU A N 1
ATOM 617 C CA . GLU A 1 74 ? 16.250 -10.316 1.574 1.00 59.03 74 GLU A CA 1
ATOM 618 C C . GLU A 1 74 ? 15.841 -9.156 0.641 1.00 59.03 74 GLU A C 1
ATOM 620 O O . GLU A 1 74 ? 15.682 -8.015 1.081 1.00 59.03 74 GLU A O 1
ATOM 625 N N . GLN A 1 75 ? 15.665 -9.417 -0.656 1.00 66.88 75 GLN A N 1
ATOM 626 C CA . GLN A 1 75 ? 15.428 -8.384 -1.665 1.00 66.88 75 GLN A CA 1
ATOM 627 C C . GLN A 1 75 ? 14.022 -7.787 -1.665 1.00 66.88 75 GLN A C 1
ATOM 629 O O . GLN A 1 75 ? 13.860 -6.654 -2.123 1.00 66.88 75 GLN A O 1
ATOM 634 N N . LEU A 1 76 ? 13.013 -8.507 -1.165 1.00 72.94 76 LEU A N 1
ATOM 635 C CA . LEU A 1 76 ? 11.651 -7.973 -1.142 1.00 72.94 76 LEU A CA 1
ATOM 636 C C . LEU A 1 76 ? 11.497 -6.887 -0.072 1.00 72.94 76 LEU A C 1
ATOM 638 O O . LEU A 1 76 ? 10.932 -5.831 -0.343 1.00 72.94 76 LEU A O 1
ATOM 642 N N . GLU A 1 77 ? 12.077 -7.111 1.111 1.00 77.19 77 GLU A N 1
ATOM 643 C CA . GLU A 1 77 ? 12.088 -6.136 2.215 1.00 77.19 77 GLU A CA 1
ATOM 64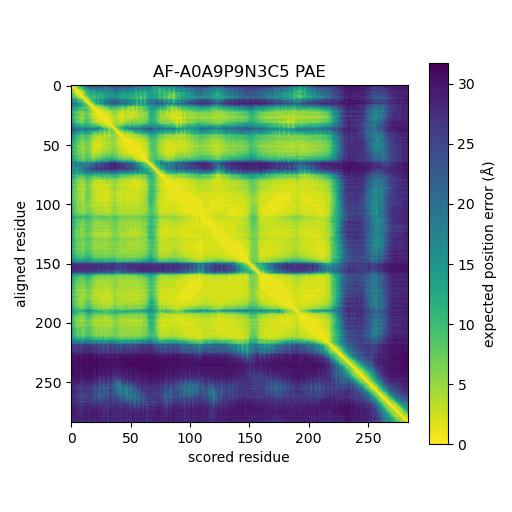4 C C . GLU A 1 77 ? 12.754 -4.821 1.802 1.00 77.19 77 GLU A C 1
ATOM 646 O O . GLU A 1 77 ? 12.361 -3.742 2.237 1.00 77.19 77 GLU A O 1
ATOM 651 N N . ARG A 1 78 ? 13.747 -4.921 0.913 1.00 80.25 78 ARG A N 1
ATOM 652 C CA . ARG A 1 78 ? 14.487 -3.792 0.351 1.00 80.25 78 ARG A CA 1
ATOM 653 C C . ARG A 1 78 ? 14.027 -3.422 -1.056 1.00 80.25 78 ARG A C 1
ATOM 655 O O . ARG A 1 78 ? 14.817 -2.817 -1.777 1.00 80.25 78 ARG A O 1
ATOM 662 N N . LEU A 1 79 ? 12.802 -3.785 -1.465 1.00 83.75 79 LEU A N 1
ATOM 663 C CA . LEU A 1 79 ? 12.302 -3.497 -2.812 1.00 83.75 79 LEU A CA 1
ATOM 664 C C . LEU A 1 79 ? 12.521 -2.008 -3.136 1.00 83.75 79 LEU A C 1
ATOM 666 O O . LEU A 1 79 ? 11.870 -1.152 -2.526 1.00 83.75 79 LEU A O 1
ATOM 670 N N . PRO A 1 80 ? 13.381 -1.679 -4.117 1.00 85.88 80 PRO A N 1
ATOM 671 C CA . PRO A 1 80 ? 13.553 -0.306 -4.553 1.00 85.88 80 PRO A CA 1
ATOM 672 C C . PRO A 1 80 ? 12.325 0.082 -5.379 1.00 85.88 80 PRO A C 1
ATOM 674 O O . PRO A 1 80 ? 12.279 -0.141 -6.588 1.00 85.88 80 PRO A O 1
ATOM 677 N N . PHE A 1 81 ? 11.302 0.628 -4.713 1.00 89.25 81 PHE A N 1
ATOM 678 C CA . PHE A 1 81 ? 9.995 0.899 -5.322 1.00 89.25 81 PHE A CA 1
ATOM 679 C C . PHE A 1 81 ? 10.106 1.711 -6.619 1.00 89.25 81 PHE A C 1
ATOM 681 O O . PHE A 1 81 ? 9.429 1.397 -7.591 1.00 89.25 81 PHE A O 1
ATOM 688 N N . GLY A 1 82 ? 11.002 2.702 -6.665 1.00 87.50 82 GLY A N 1
ATOM 689 C CA . GLY A 1 82 ? 11.243 3.495 -7.870 1.00 87.50 82 GLY A CA 1
ATOM 690 C C . GLY A 1 82 ? 11.733 2.663 -9.054 1.00 87.50 82 GLY A C 1
ATOM 691 O O . GLY A 1 82 ? 11.170 2.749 -10.140 1.00 87.50 82 GLY A O 1
ATOM 692 N N . THR A 1 83 ? 12.719 1.792 -8.838 1.00 86.94 83 THR A N 1
ATOM 693 C CA . THR A 1 83 ? 13.217 0.867 -9.867 1.00 86.94 83 THR A CA 1
ATOM 694 C C . THR A 1 83 ? 12.118 -0.092 -10.325 1.00 86.94 83 THR A C 1
ATOM 696 O O . THR A 1 83 ? 11.926 -0.288 -11.523 1.00 86.94 83 THR A O 1
ATOM 699 N N . PHE A 1 84 ? 11.333 -0.623 -9.381 1.00 88.62 84 PHE A N 1
ATOM 700 C CA . PHE A 1 84 ? 10.179 -1.460 -9.702 1.00 88.62 84 PHE A CA 1
ATOM 701 C C . PHE A 1 84 ? 9.131 -0.708 -10.533 1.00 88.62 84 PHE A C 1
ATOM 703 O O . PHE A 1 84 ? 8.592 -1.277 -11.476 1.00 88.62 84 PHE A O 1
ATOM 710 N N . PHE A 1 85 ? 8.883 0.570 -10.237 1.00 91.06 85 PHE A N 1
ATOM 711 C CA . PHE A 1 85 ? 7.969 1.415 -11.003 1.00 91.06 85 PHE A CA 1
ATOM 712 C C . PHE A 1 85 ? 8.462 1.679 -12.422 1.00 91.06 85 PHE A C 1
ATOM 714 O O . PHE A 1 85 ? 7.682 1.592 -13.365 1.00 91.06 85 PHE A O 1
ATOM 721 N N . LEU A 1 86 ? 9.750 1.969 -12.595 1.00 87.31 86 LEU A N 1
ATOM 722 C CA . LEU A 1 86 ? 10.324 2.185 -13.923 1.00 87.31 86 LEU A CA 1
ATOM 723 C C . LEU A 1 86 ? 10.207 0.931 -14.803 1.00 87.31 86 LEU A C 1
ATOM 725 O O . LEU A 1 86 ? 9.922 1.053 -15.995 1.00 87.31 86 LEU A O 1
ATOM 729 N N . ALA A 1 87 ? 10.380 -0.254 -14.210 1.00 85.50 87 ALA A N 1
ATOM 730 C CA . ALA A 1 87 ? 10.270 -1.529 -14.910 1.00 85.50 87 ALA A CA 1
ATOM 731 C C . ALA A 1 87 ? 8.810 -1.976 -15.139 1.00 85.50 87 ALA A C 1
ATOM 733 O O . ALA A 1 87 ? 8.490 -2.455 -16.222 1.00 85.50 87 ALA A O 1
ATOM 734 N N . HIS A 1 88 ? 7.926 -1.811 -14.144 1.00 87.75 88 HIS A N 1
ATOM 735 C CA . HIS A 1 88 ? 6.532 -2.295 -14.148 1.00 87.75 88 HIS A CA 1
ATOM 736 C C . HIS A 1 88 ? 5.563 -1.224 -13.637 1.00 87.75 88 HIS A C 1
ATOM 738 O O . HIS A 1 88 ? 4.996 -1.379 -12.552 1.00 87.75 88 HIS A O 1
ATOM 744 N N . PRO A 1 89 ? 5.323 -0.140 -14.391 1.00 89.62 89 PRO A N 1
ATOM 745 C CA . PRO A 1 89 ? 4.600 1.027 -13.883 1.00 89.62 89 PRO A CA 1
ATOM 746 C C . PRO A 1 89 ? 3.164 0.704 -13.454 1.00 89.62 89 PRO A C 1
ATOM 748 O O . PRO A 1 89 ? 2.718 1.175 -12.410 1.00 89.62 89 PRO A O 1
ATOM 751 N N . ILE A 1 90 ? 2.453 -0.161 -14.188 1.00 90.94 90 ILE A N 1
ATOM 752 C CA . ILE A 1 90 ? 1.086 -0.584 -13.832 1.00 90.94 90 ILE A CA 1
ATOM 753 C C . ILE A 1 90 ? 1.080 -1.395 -12.527 1.00 90.94 90 ILE A C 1
ATOM 755 O O . ILE A 1 90 ? 0.290 -1.115 -11.624 1.00 90.94 90 ILE A O 1
ATOM 759 N N . ALA A 1 91 ? 1.976 -2.379 -12.398 1.00 91.44 91 ALA A N 1
ATOM 760 C CA . ALA A 1 91 ? 2.066 -3.202 -11.193 1.00 91.44 91 ALA A CA 1
ATOM 761 C C . ALA A 1 91 ? 2.503 -2.364 -9.980 1.00 91.44 91 ALA A C 1
ATOM 763 O O . ALA A 1 91 ? 1.888 -2.430 -8.918 1.00 91.44 91 ALA A O 1
ATOM 764 N N . ALA A 1 92 ? 3.516 -1.515 -10.142 1.00 92.50 92 ALA A N 1
ATOM 765 C CA . ALA A 1 92 ? 3.994 -0.636 -9.085 1.00 92.50 92 ALA A CA 1
ATOM 766 C C . ALA A 1 92 ? 2.935 0.378 -8.646 1.00 92.50 92 ALA A C 1
ATOM 768 O O . ALA A 1 92 ? 2.760 0.584 -7.447 1.00 92.50 92 ALA A O 1
ATOM 769 N N . PHE A 1 93 ? 2.180 0.962 -9.578 1.00 93.38 93 PHE A N 1
ATOM 770 C CA . PHE A 1 93 ? 1.070 1.846 -9.231 1.00 93.38 93 PHE A CA 1
ATOM 771 C C . PHE A 1 93 ? -0.031 1.107 -8.458 1.00 93.38 93 PHE A C 1
ATOM 773 O O . PHE A 1 93 ? -0.551 1.622 -7.469 1.00 93.38 93 PHE A O 1
ATOM 780 N N . SER A 1 94 ? -0.337 -0.137 -8.832 1.00 94.44 94 SER A N 1
ATOM 781 C CA . SER A 1 94 ? -1.287 -0.951 -8.073 1.00 94.44 94 SER A CA 1
ATOM 782 C C . SER A 1 94 ? -0.783 -1.286 -6.664 1.00 94.44 94 SER A C 1
ATOM 784 O O . SER A 1 94 ? -1.562 -1.234 -5.714 1.00 94.44 94 SER A O 1
ATOM 786 N N . LEU A 1 95 ? 0.515 -1.581 -6.507 1.00 95.50 95 LEU A N 1
ATOM 787 C CA . LEU A 1 95 ? 1.154 -1.763 -5.199 1.00 95.50 95 LEU A CA 1
ATOM 788 C C . LEU A 1 95 ? 1.079 -0.485 -4.361 1.00 95.50 95 LEU A C 1
ATOM 790 O O . LEU A 1 95 ? 0.734 -0.542 -3.184 1.00 95.50 95 LEU A O 1
ATOM 794 N N . TRP A 1 96 ? 1.337 0.670 -4.972 1.00 94.75 96 TRP A N 1
ATOM 795 C CA . TRP A 1 96 ? 1.201 1.962 -4.309 1.00 94.75 96 TRP A CA 1
ATOM 796 C C . TRP A 1 96 ? -0.209 2.187 -3.769 1.00 94.75 96 TRP A C 1
ATOM 798 O O . TRP A 1 96 ? -0.354 2.563 -2.610 1.00 94.75 96 TRP A O 1
ATOM 808 N N . ARG A 1 97 ? -1.253 1.913 -4.562 1.00 94.69 97 ARG A N 1
ATOM 809 C CA . ARG A 1 97 ? -2.647 2.060 -4.112 1.00 94.69 97 ARG A CA 1
ATOM 810 C C . ARG A 1 97 ? -2.970 1.167 -2.912 1.00 94.69 97 ARG A C 1
ATOM 812 O O . ARG A 1 97 ? -3.605 1.635 -1.968 1.00 94.69 97 ARG A O 1
ATOM 819 N N . VAL A 1 98 ? -2.461 -0.066 -2.895 1.00 97.06 98 VAL A N 1
ATOM 820 C CA . VAL A 1 98 ? -2.575 -0.945 -1.721 1.00 97.06 98 VAL A CA 1
ATOM 821 C C . VAL A 1 98 ? -1.870 -0.337 -0.509 1.00 97.06 98 VAL A C 1
ATOM 823 O O . VAL A 1 98 ? -2.492 -0.221 0.543 1.00 97.06 98 VAL A O 1
ATOM 826 N N . LEU A 1 99 ? -0.633 0.148 -0.643 1.00 96.81 99 LEU A N 1
ATOM 827 C CA . LEU A 1 99 ? 0.069 0.814 0.465 1.00 96.81 99 LEU A CA 1
ATOM 828 C C . LEU A 1 99 ? -0.709 2.032 0.984 1.00 96.81 99 LEU A C 1
ATOM 830 O O . LEU A 1 99 ? -0.870 2.183 2.191 1.00 96.81 99 LEU A O 1
ATOM 834 N N . GLN A 1 100 ? -1.266 2.857 0.092 1.00 95.50 100 GLN A N 1
ATOM 835 C CA . GLN A 1 100 ? -2.103 3.998 0.476 1.00 95.50 100 GLN A CA 1
ATOM 836 C C . GLN A 1 100 ? -3.356 3.573 1.247 1.00 95.50 100 GLN A C 1
ATOM 838 O O . GLN A 1 100 ? -3.720 4.223 2.230 1.00 95.50 100 GLN A O 1
ATOM 843 N N . SER A 1 101 ? -3.992 2.466 0.850 1.00 97.25 101 SER A N 1
ATOM 844 C CA . SER A 1 101 ? -5.113 1.900 1.604 1.00 97.25 101 SER A CA 1
ATOM 845 C C . SER A 1 101 ? -4.688 1.422 2.997 1.00 97.25 101 SER A C 1
ATOM 847 O O . SER A 1 101 ? -5.378 1.724 3.972 1.00 97.25 101 SER A O 1
ATOM 849 N N . CYS A 1 102 ? -3.511 0.795 3.123 1.00 97.94 102 CYS A N 1
ATOM 850 C CA . CYS A 1 102 ? -2.953 0.387 4.410 1.00 97.94 102 CYS A CA 1
ATOM 851 C C . CYS A 1 102 ? -2.659 1.601 5.305 1.00 97.94 102 CYS A C 1
ATOM 853 O O . CYS A 1 102 ? -3.095 1.623 6.450 1.00 97.94 102 CYS A O 1
ATOM 855 N N . TYR A 1 103 ? -2.037 2.663 4.781 1.00 97.19 103 TYR A N 1
ATOM 856 C CA . TYR A 1 103 ? -1.794 3.897 5.541 1.00 97.19 103 TYR A CA 1
ATOM 857 C C . TYR A 1 103 ? -3.086 4.616 5.952 1.00 97.19 103 TYR A C 1
ATOM 859 O O . TYR A 1 103 ? -3.118 5.326 6.961 1.00 97.19 103 TYR A O 1
ATOM 867 N N . GLY A 1 104 ? -4.148 4.498 5.153 1.00 96.81 104 GLY A N 1
ATOM 868 C CA . GLY A 1 104 ? -5.476 4.989 5.514 1.00 96.81 104 GLY A CA 1
ATOM 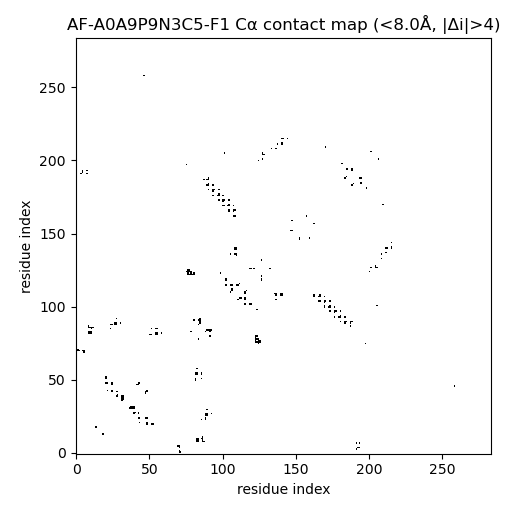869 C C . GLY A 1 104 ? -6.080 4.191 6.670 1.00 96.81 104 GLY A C 1
ATOM 870 O O . GLY A 1 104 ? -6.611 4.776 7.615 1.00 96.81 104 GLY A O 1
ATOM 871 N N . LEU A 1 105 ? -5.951 2.865 6.622 1.00 97.50 105 LEU A N 1
ATOM 872 C CA . LEU A 1 105 ? -6.407 1.964 7.676 1.00 97.50 105 LEU A CA 1
ATOM 873 C C . LEU A 1 105 ? -5.605 2.148 8.977 1.00 97.50 105 LEU A C 1
ATOM 875 O O . LEU A 1 105 ? -6.200 2.236 10.048 1.00 97.50 105 LEU A O 1
ATOM 879 N N . ASP A 1 106 ? -4.287 2.319 8.885 1.00 97.75 106 ASP A N 1
ATOM 880 C CA . ASP A 1 106 ? -3.413 2.654 10.012 1.00 97.75 106 ASP A CA 1
ATOM 881 C C . ASP A 1 106 ? -3.889 3.912 10.738 1.00 97.75 106 ASP A C 1
ATOM 883 O O . ASP A 1 106 ? -4.022 3.914 11.958 1.00 97.75 106 ASP A O 1
ATOM 887 N N . ARG A 1 107 ? -4.218 4.976 9.996 1.00 96.75 107 ARG A N 1
ATOM 888 C CA . ARG A 1 107 ? -4.759 6.215 10.574 1.00 96.75 107 ARG A CA 1
ATOM 889 C C . ARG A 1 107 ? -6.126 6.009 11.222 1.00 96.75 107 ARG A C 1
ATOM 891 O O . ARG A 1 107 ? -6.418 6.626 12.245 1.00 96.75 107 ARG A O 1
ATOM 898 N N . ALA A 1 108 ? -6.966 5.134 10.669 1.00 95.38 108 ALA A N 1
ATOM 899 C CA . ALA A 1 108 ? -8.255 4.802 11.273 1.00 95.38 108 ALA A CA 1
ATOM 900 C C . ALA A 1 108 ? -8.099 4.049 12.610 1.00 95.38 108 ALA A C 1
ATOM 902 O O . ALA A 1 108 ? -8.869 4.284 13.546 1.00 95.38 108 ALA A O 1
ATOM 903 N N . VAL A 1 109 ? -7.097 3.172 12.716 1.00 95.38 109 VAL A N 1
ATOM 904 C CA . VAL A 1 109 ? -6.829 2.369 13.918 1.00 95.38 109 VAL A CA 1
ATOM 905 C C . VAL A 1 109 ? -6.035 3.160 14.961 1.00 95.38 109 VAL A C 1
ATOM 907 O O . VAL A 1 109 ? -6.484 3.299 16.104 1.00 95.38 109 VAL A O 1
ATOM 910 N N . CYS A 1 110 ? -4.891 3.710 14.561 1.00 95.62 110 CYS A N 1
ATOM 911 C CA . CYS A 1 110 ? -3.881 4.317 15.429 1.00 95.62 110 CYS A CA 1
ATOM 912 C C . CYS A 1 110 ? -4.019 5.839 15.584 1.00 95.62 110 CYS A C 1
ATOM 914 O O . CYS A 1 110 ? -3.383 6.427 16.458 1.00 95.62 110 CYS A O 1
ATOM 916 N N . GLY A 1 111 ? -4.868 6.476 14.775 1.00 93.19 111 GLY A N 1
ATOM 917 C CA . GLY A 1 111 ? -5.043 7.926 14.743 1.00 93.19 111 GLY A CA 1
ATOM 918 C C . GLY A 1 111 ? -4.122 8.631 13.744 1.00 93.19 111 GLY A C 1
ATOM 919 O O . GLY A 1 111 ? -3.189 8.049 13.196 1.00 93.19 111 GLY A O 1
ATOM 920 N N . ASP A 1 112 ? -4.409 9.910 13.503 1.00 93.06 112 ASP A N 1
ATOM 921 C CA . ASP A 1 112 ? -3.637 10.770 12.601 1.00 93.06 112 ASP A CA 1
ATOM 922 C C . ASP A 1 112 ? -2.535 11.488 13.394 1.00 93.06 112 ASP A C 1
ATOM 924 O O . ASP A 1 112 ? -2.731 12.589 13.914 1.00 93.06 112 ASP A O 1
ATOM 928 N N . THR A 1 113 ? -1.413 10.796 13.596 1.00 94.00 113 THR A N 1
ATOM 929 C CA . THR A 1 113 ? -0.250 11.297 14.343 1.00 94.00 113 THR A CA 1
ATOM 930 C C . THR A 1 113 ? 0.978 11.395 13.442 1.00 94.00 113 THR A C 1
ATOM 932 O O . THR A 1 113 ? 1.087 10.679 12.445 1.00 94.00 113 THR A O 1
ATOM 935 N N . ASP A 1 114 ? 1.943 12.234 13.830 1.00 95.12 114 ASP A N 1
ATOM 936 C CA . ASP A 1 114 ? 3.222 12.349 13.117 1.00 95.12 114 ASP A CA 1
ATOM 937 C C . ASP A 1 114 ? 3.957 10.999 13.045 1.00 95.12 114 ASP A C 1
ATOM 939 O O . ASP A 1 114 ? 4.551 10.670 12.025 1.00 95.12 114 ASP A O 1
ATOM 943 N N . GLU A 1 115 ? 3.865 10.183 14.101 1.00 95.38 115 GLU A N 1
ATOM 944 C CA . GLU A 1 115 ? 4.418 8.822 14.135 1.00 95.38 115 GLU A CA 1
ATOM 945 C C . GLU A 1 115 ? 3.841 7.948 13.011 1.00 95.38 115 GLU A C 1
ATOM 947 O O . GLU A 1 115 ? 4.601 7.348 12.254 1.00 95.38 115 GLU A O 1
ATOM 952 N N . VAL A 1 116 ? 2.511 7.921 12.861 1.00 94.31 116 VAL A N 1
ATOM 953 C CA . VAL A 1 116 ? 1.826 7.137 11.818 1.00 94.31 116 VAL A CA 1
ATOM 954 C C . VAL A 1 116 ? 2.145 7.682 10.423 1.00 94.31 116 VAL A C 1
ATOM 956 O O . VAL A 1 116 ? 2.301 6.916 9.472 1.00 94.31 116 VAL A O 1
ATOM 959 N N . ALA A 1 117 ? 2.292 9.002 10.283 1.00 93.50 117 ALA A N 1
ATOM 960 C CA . ALA A 1 117 ? 2.682 9.619 9.018 1.00 93.50 117 ALA A CA 1
ATOM 961 C C . ALA A 1 117 ? 4.091 9.186 8.565 1.00 93.50 117 ALA A C 1
ATOM 963 O O . ALA A 1 117 ? 4.309 8.968 7.371 1.00 93.50 117 ALA A O 1
ATOM 964 N N . LEU A 1 118 ? 5.029 8.998 9.503 1.00 95.25 118 LEU A N 1
ATOM 965 C CA . LEU A 1 118 ? 6.403 8.586 9.196 1.00 95.25 118 LEU A CA 1
ATOM 966 C C . LEU A 1 118 ? 6.505 7.170 8.609 1.00 95.25 118 LEU A C 1
ATOM 968 O O . LEU A 1 118 ? 7.475 6.879 7.908 1.00 95.25 118 LEU A O 1
ATOM 972 N N . TRP A 1 119 ? 5.515 6.299 8.826 1.00 96.31 119 TRP A N 1
ATOM 973 C CA . TRP A 1 119 ? 5.512 4.932 8.283 1.00 96.31 119 TRP A CA 1
ATOM 974 C C . TRP A 1 119 ? 5.526 4.892 6.749 1.00 96.31 119 TRP A C 1
ATOM 976 O O . TRP A 1 119 ? 6.014 3.929 6.161 1.00 96.31 119 TRP A O 1
ATOM 986 N N . GLN A 1 120 ? 5.072 5.962 6.087 1.00 93.25 120 GLN A N 1
ATOM 987 C CA . GLN A 1 120 ? 5.103 6.091 4.624 1.00 93.25 120 GLN A CA 1
ATOM 988 C C . GLN A 1 120 ? 6.518 6.248 4.050 1.00 93.25 120 GLN A C 1
ATOM 990 O O . GLN A 1 120 ? 6.710 6.143 2.839 1.00 93.25 120 GLN A O 1
ATOM 995 N N . HIS A 1 121 ? 7.512 6.524 4.898 1.00 91.12 121 HIS A N 1
ATOM 996 C CA . HIS A 1 121 ? 8.912 6.637 4.490 1.00 91.12 121 HIS A CA 1
ATOM 997 C C . HIS A 1 121 ? 9.662 5.303 4.512 1.00 91.12 121 HIS A C 1
ATOM 999 O O . HIS A 1 121 ? 10.790 5.232 4.026 1.00 91.12 121 HIS A O 1
ATOM 1005 N N . LEU A 1 122 ? 9.058 4.254 5.070 1.00 92.25 122 LEU A N 1
ATOM 1006 C CA . LEU A 1 122 ? 9.626 2.912 5.061 1.00 92.25 122 LEU A CA 1
ATOM 1007 C C . LEU A 1 122 ? 9.505 2.286 3.666 1.00 92.25 122 LEU A C 1
ATOM 1009 O O . LEU A 1 122 ? 8.592 2.594 2.897 1.00 92.25 122 LEU A O 1
ATOM 1013 N N . ALA A 1 123 ? 10.413 1.361 3.346 1.00 91.38 123 ALA A N 1
ATOM 1014 C CA . ALA A 1 123 ? 10.263 0.545 2.147 1.00 91.38 123 ALA A CA 1
ATOM 1015 C C . ALA A 1 123 ? 8.955 -0.272 2.224 1.00 91.38 123 ALA A C 1
ATOM 1017 O O . ALA A 1 123 ? 8.581 -0.696 3.320 1.00 91.38 123 ALA A O 1
ATOM 1018 N N . PRO A 1 124 ? 8.268 -0.543 1.095 1.00 93.19 124 PRO A N 1
ATOM 1019 C CA . PRO A 1 124 ? 6.935 -1.151 1.094 1.00 93.19 124 PRO A CA 1
ATOM 1020 C C . PRO A 1 124 ? 6.784 -2.388 1.983 1.00 93.19 124 PRO A C 1
ATOM 1022 O O . PRO A 1 124 ? 5.871 -2.458 2.799 1.00 93.19 124 PRO A O 1
ATOM 1025 N N . PHE A 1 125 ? 7.691 -3.356 1.851 1.00 92.69 125 PHE A N 1
ATOM 1026 C CA . PHE A 1 125 ? 7.596 -4.623 2.576 1.00 92.69 125 PHE A CA 1
ATOM 1027 C C . PHE A 1 125 ? 8.192 -4.550 3.982 1.00 92.69 125 PHE A C 1
ATOM 1029 O O . PHE A 1 125 ? 7.640 -5.168 4.889 1.00 92.69 125 PHE A O 1
ATOM 1036 N N . GLN A 1 126 ? 9.190 -3.684 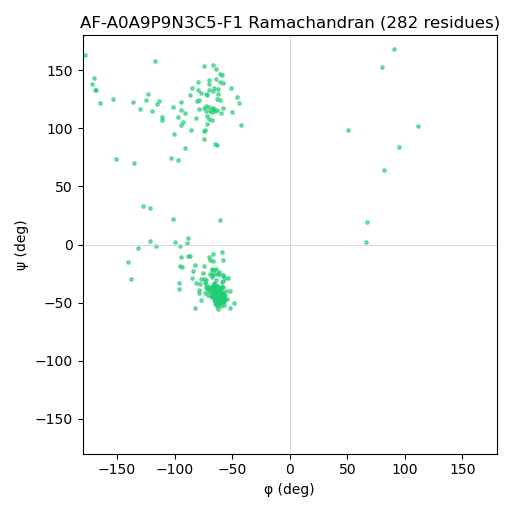4.194 1.00 93.50 126 GLN A N 1
ATOM 1037 C CA . GLN A 1 126 ? 9.641 -3.334 5.540 1.00 93.50 126 GLN A CA 1
ATOM 1038 C C . GLN A 1 126 ? 8.485 -2.759 6.370 1.00 93.50 126 GLN A C 1
ATOM 1040 O O . GLN A 1 126 ? 8.282 -3.180 7.501 1.00 93.50 126 GLN A O 1
ATOM 1045 N N . TYR A 1 127 ? 7.696 -1.843 5.798 1.00 95.50 127 TYR A N 1
ATOM 1046 C CA . TYR A 1 127 ? 6.501 -1.281 6.430 1.00 95.50 127 TYR A CA 1
ATOM 1047 C C . TYR A 1 127 ? 5.457 -2.351 6.785 1.00 95.50 127 TYR A C 1
ATO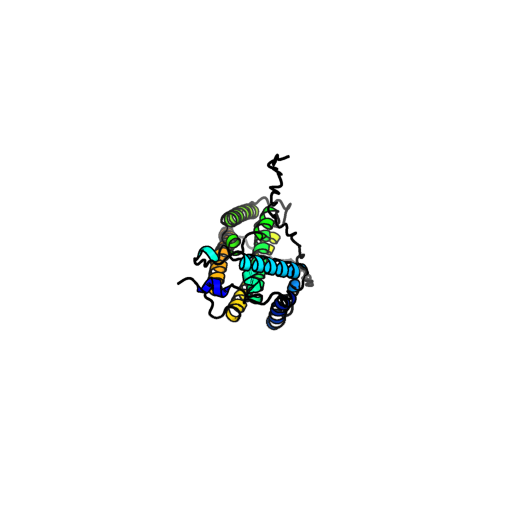M 1049 O O . TYR A 1 127 ? 4.900 -2.341 7.884 1.00 95.50 127 TYR A O 1
ATOM 1057 N N . LEU A 1 128 ? 5.161 -3.270 5.862 1.00 95.25 128 LEU A N 1
ATOM 1058 C CA . LEU A 1 128 ? 4.146 -4.306 6.083 1.00 95.25 128 LEU A CA 1
ATOM 1059 C C . LEU A 1 128 ? 4.528 -5.238 7.241 1.00 95.25 128 LEU A C 1
ATOM 1061 O O . LEU A 1 128 ? 3.666 -5.621 8.032 1.00 95.25 128 LEU A O 1
ATOM 1065 N N . ARG A 1 129 ? 5.819 -5.528 7.393 1.00 93.69 129 ARG A N 1
ATOM 1066 C CA . ARG A 1 129 ? 6.347 -6.459 8.394 1.00 93.69 129 ARG A CA 1
ATOM 1067 C C . ARG A 1 129 ? 6.832 -5.798 9.689 1.00 93.69 129 ARG A C 1
ATOM 1069 O O . ARG A 1 129 ? 7.300 -6.485 10.595 1.00 93.69 129 ARG A O 1
ATOM 1076 N N . ASP A 1 130 ? 6.764 -4.477 9.791 1.00 95.19 130 ASP A N 1
ATOM 1077 C CA . ASP A 1 130 ? 7.312 -3.767 10.941 1.00 95.19 130 ASP A CA 1
ATOM 1078 C C . ASP A 1 130 ? 6.594 -4.161 12.250 1.00 95.19 130 ASP A C 1
ATOM 1080 O O . ASP A 1 130 ? 5.398 -3.918 12.441 1.00 95.19 130 ASP A O 1
ATOM 1084 N N . ASN A 1 131 ? 7.346 -4.776 13.169 1.00 95.19 131 ASN A N 1
ATOM 1085 C CA . ASN A 1 131 ? 6.818 -5.270 14.443 1.00 95.19 131 ASN A CA 1
ATOM 1086 C C . ASN A 1 131 ? 6.379 -4.139 15.381 1.00 95.19 131 ASN A C 1
ATOM 1088 O O . ASN A 1 131 ? 5.559 -4.367 16.270 1.00 95.19 131 ASN A O 1
ATOM 1092 N N . ASP A 1 132 ? 6.949 -2.942 15.255 1.00 96.31 132 ASP A N 1
ATOM 1093 C CA . ASP A 1 132 ? 6.581 -1.820 16.113 1.00 96.31 132 ASP A CA 1
ATOM 1094 C C . ASP A 1 132 ? 5.254 -1.209 15.651 1.00 96.31 132 ASP A C 1
ATOM 1096 O O . ASP A 1 132 ? 4.418 -0.870 16.493 1.00 96.31 132 ASP A O 1
ATOM 1100 N N . ILE A 1 133 ? 4.989 -1.211 14.339 1.00 96.44 133 ILE A N 1
ATOM 1101 C CA . ILE A 1 133 ? 3.657 -0.914 13.786 1.00 96.44 133 ILE A CA 1
ATOM 1102 C C . ILE A 1 133 ? 2.623 -1.921 14.304 1.00 96.44 133 ILE A C 1
ATOM 1104 O O . ILE A 1 133 ? 1.550 -1.520 14.760 1.00 96.44 133 ILE A O 1
ATOM 1108 N N . GLU A 1 134 ? 2.945 -3.217 14.298 1.00 95.25 134 GLU A N 1
ATOM 1109 C CA . GLU A 1 134 ? 2.050 -4.264 14.808 1.00 95.25 134 GLU A CA 1
ATOM 1110 C C . GLU A 1 134 ? 1.734 -4.085 16.305 1.00 95.25 134 GLU A C 1
ATOM 1112 O O . GLU A 1 134 ? 0.568 -4.100 16.712 1.00 95.25 134 GLU A O 1
ATOM 1117 N N . LYS A 1 135 ? 2.750 -3.831 17.139 1.00 95.69 135 LYS A N 1
ATOM 1118 C CA . LYS A 1 135 ? 2.551 -3.548 18.573 1.00 95.69 135 LYS A CA 1
ATOM 1119 C C . LYS A 1 135 ? 1.705 -2.298 18.797 1.00 95.69 135 LYS A C 1
ATOM 1121 O O . LYS A 1 135 ? 0.871 -2.277 19.704 1.00 95.69 135 LYS A O 1
ATOM 1126 N N . LYS A 1 136 ? 1.918 -1.251 17.993 1.00 96.31 136 LYS A N 1
ATOM 1127 C CA . LYS A 1 136 ? 1.142 -0.009 18.067 1.00 96.31 136 LYS A CA 1
ATOM 1128 C C . LYS A 1 136 ? -0.325 -0.272 17.751 1.00 96.31 136 LYS A C 1
ATOM 1130 O O . LYS A 1 136 ? -1.188 0.143 18.524 1.00 96.31 136 LYS A O 1
ATOM 1135 N N . TRP A 1 137 ? -0.593 -1.023 16.685 1.00 96.38 137 TRP A N 1
ATOM 1136 C CA . TRP A 1 137 ? -1.929 -1.505 16.347 1.00 96.38 137 TRP A CA 1
ATOM 1137 C C . TRP A 1 137 ? -2.579 -2.216 17.528 1.00 96.38 137 TRP A C 1
ATOM 1139 O O . TRP A 1 137 ? -3.646 -1.795 17.967 1.00 96.38 137 TRP A O 1
ATOM 1149 N N . GLN A 1 138 ? -1.914 -3.229 18.087 1.00 95.12 138 GLN A N 1
ATOM 1150 C CA . GLN A 1 138 ? -2.429 -4.004 19.215 1.00 95.12 138 GLN A CA 1
ATOM 1151 C C . GLN A 1 138 ? -2.764 -3.121 20.429 1.00 95.12 138 GLN A C 1
ATOM 1153 O O . GLN A 1 138 ? -3.839 -3.253 21.018 1.00 95.12 138 GLN A O 1
ATOM 1158 N N . ALA A 1 139 ? -1.878 -2.191 20.793 1.00 94.50 139 ALA A N 1
ATOM 1159 C CA . ALA A 1 139 ? -2.076 -1.302 21.936 1.00 94.50 139 ALA A CA 1
ATOM 1160 C C . ALA A 1 139 ? -3.265 -0.338 21.749 1.00 94.50 139 ALA A C 1
ATOM 1162 O O . ALA A 1 139 ? -4.070 -0.153 22.668 1.00 94.50 139 ALA A O 1
ATOM 1163 N N . GLU A 1 140 ? -3.396 0.267 20.566 1.00 94.19 140 GLU A N 1
ATOM 1164 C CA . GLU A 1 140 ? -4.488 1.200 20.243 1.00 94.19 140 GLU A CA 1
ATOM 1165 C C . GLU A 1 140 ? -5.840 0.493 20.196 1.00 94.19 140 GLU A C 1
ATOM 1167 O O . GLU A 1 140 ? -6.865 1.018 20.640 1.00 94.19 140 GLU A O 1
ATOM 1172 N N . LEU A 1 141 ? -5.829 -0.734 19.699 1.00 93.38 141 LEU A N 1
ATOM 1173 C CA . LEU A 1 141 ? -6.989 -1.587 19.591 1.00 93.38 141 LEU A CA 1
ATOM 1174 C C . LEU A 1 141 ? -7.490 -2.106 20.950 1.00 93.38 141 LEU A C 1
ATOM 1176 O O . LEU A 1 141 ? -8.692 -2.041 21.221 1.00 93.38 141 LEU A O 1
ATOM 1180 N N . GLU A 1 142 ? -6.598 -2.543 21.842 1.00 91.06 142 GLU A N 1
ATOM 1181 C CA . GLU A 1 142 ? -6.975 -2.903 23.218 1.00 91.06 142 GLU A CA 1
ATOM 1182 C C . GLU A 1 142 ? -7.451 -1.677 24.009 1.00 91.06 142 GLU A C 1
ATOM 1184 O O . GLU A 1 142 ? -8.459 -1.732 24.719 1.00 91.06 142 GLU A O 1
ATOM 1189 N N . THR A 1 143 ? -6.801 -0.523 23.823 1.00 89.69 143 THR A N 1
ATOM 1190 C CA . THR A 1 143 ? -7.267 0.747 24.401 1.00 89.69 143 THR A CA 1
ATOM 1191 C C . THR A 1 143 ? -8.678 1.079 23.920 1.00 89.69 143 THR A C 1
ATOM 1193 O O . THR A 1 143 ? -9.543 1.446 24.720 1.00 89.69 143 THR A O 1
ATOM 1196 N N . PHE A 1 144 ? -8.938 0.917 22.623 1.00 88.38 144 PHE A N 1
ATOM 1197 C CA . PHE A 1 144 ? -10.252 1.152 22.043 1.00 88.38 144 PHE A CA 1
ATOM 1198 C C . PHE A 1 144 ? -11.312 0.198 22.608 1.00 88.38 144 PHE A C 1
ATOM 1200 O O . PHE A 1 144 ? -12.387 0.637 23.016 1.00 88.38 144 PHE A O 1
ATOM 1207 N N . LYS A 1 145 ? -10.994 -1.091 22.736 1.00 86.88 145 LYS A N 1
ATOM 1208 C CA . LYS A 1 145 ? -11.869 -2.085 23.369 1.00 86.88 145 LYS A CA 1
ATOM 1209 C C . LYS A 1 145 ? -12.206 -1.729 24.817 1.00 86.88 145 LYS A C 1
ATOM 1211 O O . LYS A 1 145 ? -13.374 -1.798 25.202 1.00 86.88 145 LYS A O 1
ATOM 1216 N N . HIS A 1 146 ? -11.236 -1.271 25.607 1.00 84.88 146 HIS A N 1
ATOM 1217 C CA . HIS A 1 146 ? -11.497 -0.787 26.966 1.00 84.88 146 HIS A CA 1
ATOM 1218 C C . HIS A 1 146 ? -12.407 0.450 26.990 1.00 84.88 146 HIS A C 1
ATOM 1220 O O . HIS A 1 146 ? -13.263 0.567 27.865 1.00 84.88 146 HIS A O 1
ATOM 1226 N N . GLN A 1 147 ? -12.265 1.360 26.024 1.00 82.12 147 GLN A N 1
ATOM 1227 C CA . GLN A 1 147 ? -13.130 2.539 25.911 1.00 82.12 147 GLN A CA 1
ATOM 1228 C C . GLN A 1 147 ? -14.574 2.174 25.547 1.00 82.12 147 GLN A C 1
ATOM 1230 O O . GLN A 1 147 ? -15.496 2.781 26.084 1.00 82.12 147 GLN A O 1
ATOM 1235 N N . VAL A 1 148 ? -14.773 1.185 24.670 1.00 80.31 148 VAL A N 1
ATOM 1236 C CA . VAL A 1 148 ? -16.109 0.723 24.253 1.00 80.31 148 VAL A CA 1
ATOM 1237 C C . VAL A 1 148 ? -16.815 -0.068 25.359 1.00 80.31 148 VAL A C 1
ATOM 1239 O O . VAL A 1 148 ? -18.026 0.051 25.519 1.00 80.31 148 VAL A O 1
ATOM 1242 N N . THR A 1 149 ? -16.073 -0.867 26.130 1.00 78.00 149 THR A N 1
ATOM 1243 C CA . THR A 1 149 ? -16.626 -1.721 27.203 1.00 78.00 149 THR A CA 1
ATOM 1244 C C . THR A 1 149 ? -16.821 -0.986 28.532 1.00 78.00 149 THR A C 1
ATOM 1246 O O . THR A 1 149 ? -17.645 -1.391 29.353 1.00 78.00 149 THR A O 1
ATOM 1249 N N . SER A 1 150 ? -16.103 0.115 28.769 1.00 73.94 150 SER A N 1
ATOM 1250 C CA . SER A 1 150 ? -16.278 0.919 29.977 1.00 73.94 150 SER A CA 1
ATOM 1251 C C . SER A 1 150 ? -17.621 1.657 29.954 1.00 73.94 150 SER A C 1
ATOM 1253 O O . SER A 1 150 ? -17.861 2.541 29.135 1.00 73.94 150 SER A O 1
ATOM 1255 N N . THR A 1 151 ? -18.486 1.356 30.925 1.00 55.59 151 THR A N 1
ATOM 1256 C CA . THR A 1 151 ? -19.822 1.954 31.144 1.00 55.59 151 THR A CA 1
ATOM 1257 C C . THR A 1 151 ? -19.816 3.474 31.354 1.00 55.59 151 THR A C 1
ATOM 1259 O O . THR A 1 151 ? -20.873 4.101 31.418 1.00 55.59 151 THR A O 1
ATOM 1262 N N . ARG A 1 152 ? -18.639 4.103 31.448 1.00 55.28 152 ARG A N 1
ATOM 1263 C CA . ARG A 1 152 ? -18.470 5.559 31.469 1.00 55.28 152 ARG A CA 1
ATOM 1264 C C . ARG A 1 152 ? -18.126 6.059 30.070 1.00 55.28 152 ARG A C 1
ATOM 1266 O O . ARG A 1 152 ? -16.994 6.473 29.819 1.00 55.28 152 ARG A O 1
ATOM 1273 N N . LEU A 1 153 ? -19.113 6.058 29.176 1.00 55.97 153 LEU A N 1
ATOM 1274 C CA . LEU A 1 153 ? -19.012 6.730 27.880 1.00 55.97 153 LEU A CA 1
ATOM 1275 C C . LEU A 1 153 ? -18.888 8.244 28.109 1.00 55.97 153 LEU A C 1
ATOM 1277 O O . LEU A 1 153 ? -19.861 8.991 28.137 1.00 55.97 153 LEU A O 1
ATOM 1281 N N . ASN A 1 154 ? -17.661 8.714 28.314 1.00 52.88 154 ASN A N 1
ATOM 1282 C CA . ASN A 1 154 ? -17.342 10.128 28.221 1.00 52.88 154 ASN A CA 1
ATOM 1283 C C . ASN A 1 154 ? -17.324 10.492 26.732 1.00 52.88 154 ASN A C 1
ATOM 1285 O O . ASN A 1 154 ? -16.323 10.297 26.047 1.00 52.88 154 ASN A O 1
ATOM 1289 N N . PHE A 1 155 ? -18.440 11.040 26.246 1.00 53.91 155 PHE A N 1
ATOM 1290 C CA . PHE A 1 155 ? -18.738 11.442 24.859 1.00 53.91 155 PHE A CA 1
ATOM 1291 C C . PHE A 1 155 ? -17.816 12.522 24.244 1.00 53.91 155 PHE A C 1
ATOM 1293 O O . PHE A 1 155 ? -18.208 13.226 23.319 1.00 53.91 155 PHE A O 1
ATOM 1300 N N . LYS A 1 156 ? -16.600 12.727 24.757 1.00 54.97 156 LYS A N 1
ATOM 1301 C CA . LYS A 1 156 ? -15.833 13.956 24.508 1.00 54.97 156 LYS A CA 1
ATOM 1302 C C . LYS A 1 156 ? -14.749 13.904 23.429 1.00 54.97 156 LYS A C 1
ATOM 1304 O O . LYS A 1 156 ? -14.104 14.934 23.259 1.00 54.97 156 LYS A O 1
ATOM 1309 N N . LYS A 1 157 ? -14.514 12.810 22.684 1.00 56.22 157 LYS A N 1
ATOM 1310 C CA . LYS A 1 157 ? -13.406 12.843 21.694 1.00 56.22 157 LYS A CA 1
ATOM 1311 C C . LYS A 1 157 ? -13.621 12.233 20.310 1.00 56.22 157 LYS A C 1
ATOM 1313 O O . LYS A 1 157 ? -13.070 12.759 19.357 1.00 56.22 157 LYS A O 1
ATOM 1318 N N . GLN A 1 158 ? -14.452 11.222 20.153 1.00 59.00 158 GLN A N 1
ATOM 1319 C CA . GLN A 1 158 ? -14.981 10.759 18.868 1.00 59.00 158 GLN A CA 1
ATOM 1320 C C . GLN A 1 158 ? -16.036 9.731 19.253 1.00 59.00 158 GLN A C 1
ATOM 1322 O O . GLN A 1 158 ? -15.809 8.984 20.208 1.00 59.00 158 GLN A O 1
ATOM 1327 N N . SER A 1 159 ? -17.196 9.711 18.599 1.00 76.25 159 SER A N 1
ATOM 1328 C CA . SER A 1 159 ? -18.132 8.622 18.867 1.00 76.25 159 SER A CA 1
ATOM 1329 C C . SER A 1 159 ? -17.423 7.322 18.451 1.00 76.25 159 SER A C 1
ATOM 1331 O O . SER A 1 159 ? -16.787 7.271 17.393 1.00 76.25 159 SER A O 1
ATOM 1333 N N . TRP A 1 160 ? -17.399 6.309 19.318 1.00 82.50 160 TRP A N 1
ATOM 1334 C CA . TRP A 1 160 ? -16.706 5.047 19.034 1.00 82.50 160 TRP A CA 1
ATOM 1335 C C . TRP A 1 160 ? -17.262 4.404 17.753 1.00 82.50 160 TRP A C 1
ATOM 1337 O O . TRP A 1 160 ? -16.525 3.753 17.019 1.00 82.50 160 TRP A O 1
ATOM 1347 N N . GLU A 1 161 ? -18.528 4.684 17.437 1.00 83.81 161 GLU A N 1
ATOM 1348 C CA . GLU A 1 161 ? -19.206 4.350 16.189 1.00 83.81 161 GLU A CA 1
ATOM 1349 C C . GLU A 1 161 ? -18.464 4.909 14.972 1.00 83.81 161 GLU A C 1
ATOM 1351 O O . GLU A 1 161 ? -18.273 4.192 13.995 1.00 83.81 161 GLU A O 1
ATOM 1356 N N . LEU A 1 162 ? -17.997 6.163 15.029 1.00 87.69 162 LEU A N 1
ATOM 1357 C CA . LEU A 1 162 ? -17.241 6.772 13.936 1.00 87.69 162 LEU A CA 1
ATOM 1358 C C . LEU A 1 162 ? -15.875 6.099 13.763 1.00 87.69 162 LEU A C 1
ATOM 1360 O O . LEU A 1 162 ? -15.442 5.893 12.631 1.00 87.69 162 LEU A O 1
ATOM 1364 N N . LYS A 1 163 ? -15.205 5.718 14.860 1.00 89.81 163 LYS A N 1
ATOM 1365 C CA . LYS A 1 163 ? -13.937 4.973 14.777 1.00 89.81 163 LYS A CA 1
ATOM 1366 C C . LYS A 1 163 ? -14.151 3.587 14.159 1.00 89.81 163 LYS A C 1
ATOM 1368 O O . LYS A 1 163 ? -13.444 3.245 13.217 1.00 89.81 163 LYS A O 1
ATOM 1373 N N . VAL A 1 164 ? -15.166 2.841 14.603 1.00 90.38 164 VAL A N 1
ATOM 1374 C CA . VAL A 1 164 ? -15.550 1.547 14.004 1.00 90.38 164 VAL A CA 1
ATOM 1375 C C . VAL A 1 164 ? -15.877 1.702 12.519 1.00 90.38 164 VAL A C 1
ATOM 1377 O O . VAL A 1 164 ? -15.357 0.953 11.697 1.00 90.38 164 VAL A O 1
ATOM 1380 N N . PHE A 1 165 ? -16.688 2.701 12.162 1.00 91.38 165 PHE A N 1
ATOM 1381 C CA . PHE A 1 165 ? -17.039 2.993 10.774 1.00 91.38 165 PHE A CA 1
ATOM 1382 C C . PHE A 1 165 ? -15.802 3.266 9.910 1.00 91.38 165 PHE A C 1
ATOM 1384 O O . PHE A 1 165 ? -15.676 2.712 8.821 1.00 91.38 165 PHE A O 1
ATOM 1391 N N . ASN A 1 166 ? -14.865 4.083 10.398 1.00 94.19 166 ASN A N 1
ATOM 1392 C CA . ASN A 1 166 ? -13.638 4.394 9.667 1.00 94.19 166 ASN A CA 1
ATOM 1393 C C . ASN A 1 166 ? -12.740 3.164 9.487 1.00 94.19 166 ASN A C 1
ATOM 1395 O O . ASN A 1 166 ? -12.155 3.007 8.419 1.00 94.19 166 ASN A O 1
ATOM 1399 N N . ILE A 1 167 ? -12.654 2.288 10.494 1.00 94.81 167 ILE A N 1
ATOM 1400 C CA . ILE A 1 167 ? -11.898 1.032 10.401 1.00 94.81 167 ILE A CA 1
ATOM 1401 C C . ILE A 1 167 ? -12.519 0.116 9.339 1.00 94.81 167 ILE A C 1
ATOM 1403 O O . ILE A 1 167 ? -11.808 -0.327 8.441 1.00 94.81 167 ILE A O 1
ATOM 1407 N N . PHE A 1 168 ? -13.836 -0.116 9.381 1.00 94.00 168 PHE A N 1
ATOM 1408 C CA . PHE A 1 168 ? -14.517 -0.946 8.379 1.00 94.00 168 PHE A CA 1
ATOM 1409 C C . PHE A 1 168 ? -14.366 -0.390 6.968 1.00 94.00 168 PHE A C 1
ATOM 1411 O O . PHE A 1 168 ? -13.999 -1.123 6.055 1.00 94.00 168 PHE A O 1
ATOM 1418 N N . ARG A 1 169 ? -14.556 0.920 6.799 1.00 95.50 169 ARG A N 1
ATOM 1419 C CA . ARG A 1 169 ? -14.326 1.582 5.515 1.00 95.50 169 ARG A CA 1
ATOM 1420 C C . ARG A 1 169 ? -12.879 1.414 5.041 1.00 95.50 169 ARG A C 1
ATOM 1422 O O . ARG A 1 169 ? -12.647 1.247 3.850 1.00 95.50 169 ARG A O 1
ATOM 1429 N N . GLY A 1 170 ? -11.907 1.471 5.951 1.00 96.00 170 GLY A N 1
ATOM 1430 C CA . GLY A 1 170 ? -10.501 1.217 5.640 1.00 96.00 170 GLY A CA 1
ATOM 1431 C C . GLY A 1 170 ? -10.259 -0.208 5.133 1.00 96.00 170 GLY A C 1
ATOM 1432 O O . GLY A 1 170 ? -9.558 -0.373 4.139 1.00 96.00 170 GLY A O 1
ATOM 1433 N N . ILE A 1 171 ? -10.888 -1.213 5.756 1.00 96.31 171 ILE A N 1
ATOM 1434 C CA . ILE A 1 171 ? -10.836 -2.616 5.307 1.00 96.31 171 ILE A CA 1
ATOM 1435 C C . ILE A 1 171 ? -11.456 -2.758 3.913 1.00 96.31 171 ILE A C 1
ATOM 1437 O O . ILE A 1 171 ? -10.811 -3.309 3.030 1.00 96.31 171 ILE A O 1
ATOM 1441 N N . GLU A 1 172 ? -12.651 -2.208 3.683 1.00 96.25 172 GLU A N 1
ATOM 1442 C CA . GLU A 1 172 ? -13.321 -2.265 2.372 1.00 96.25 172 GLU A CA 1
ATOM 1443 C C . GLU A 1 172 ? -12.460 -1.651 1.257 1.00 96.25 172 GLU A C 1
ATOM 1445 O O . GLU A 1 172 ? -12.366 -2.196 0.155 1.00 96.25 172 GLU A O 1
ATOM 1450 N N . ILE A 1 173 ? -11.814 -0.511 1.537 1.00 95.56 173 ILE A N 1
ATOM 1451 C CA . ILE A 1 173 ? -10.893 0.124 0.589 1.00 95.56 173 ILE A CA 1
ATOM 1452 C C . ILE A 1 173 ? -9.688 -0.791 0.350 1.00 95.56 173 ILE A C 1
ATOM 1454 O O . ILE A 1 173 ? -9.364 -1.044 -0.806 1.00 95.56 173 ILE A O 1
ATOM 1458 N N . PHE A 1 174 ? -9.054 -1.323 1.399 1.00 97.00 174 PHE A N 1
ATOM 1459 C CA . PHE A 1 174 ? -7.932 -2.252 1.248 1.00 97.00 174 PHE A CA 1
ATOM 1460 C C . PHE A 1 174 ? -8.302 -3.478 0.409 1.00 97.00 174 PHE A C 1
ATOM 1462 O O . PHE A 1 174 ? -7.587 -3.801 -0.535 1.00 97.00 174 PHE A O 1
ATOM 1469 N N . GLU A 1 175 ? -9.424 -4.137 0.696 1.00 96.88 175 GLU A N 1
ATOM 1470 C CA . GLU A 1 175 ? -9.871 -5.320 -0.044 1.00 96.88 175 GLU A CA 1
ATOM 1471 C C . GLU A 1 175 ? -10.108 -5.005 -1.523 1.00 96.88 175 GLU A C 1
ATOM 1473 O O . GLU A 1 175 ? -9.679 -5.768 -2.394 1.00 96.88 175 GLU A O 1
ATOM 1478 N N . LYS A 1 176 ? -10.721 -3.850 -1.819 1.00 95.06 176 LYS A N 1
ATOM 1479 C CA . LYS A 1 176 ? -10.902 -3.367 -3.191 1.00 95.06 176 LYS A CA 1
ATOM 1480 C C . LYS A 1 176 ? -9.556 -3.176 -3.897 1.00 95.06 176 LYS A C 1
ATOM 1482 O O . LYS A 1 176 ? -9.360 -3.694 -4.997 1.00 95.06 176 LYS A O 1
ATOM 1487 N N . GLU A 1 177 ? -8.637 -2.433 -3.282 1.00 95.31 177 GLU A N 1
ATOM 1488 C CA . GLU A 1 177 ? -7.324 -2.140 -3.869 1.00 95.31 177 GLU A CA 1
ATOM 1489 C C . GLU A 1 177 ? -6.475 -3.406 -4.021 1.00 95.31 177 GLU A C 1
ATOM 1491 O O . GLU A 1 177 ? -5.778 -3.585 -5.022 1.00 95.31 177 GLU A O 1
ATOM 1496 N N . PHE A 1 178 ? -6.568 -4.329 -3.064 1.00 96.50 178 PHE A N 1
ATOM 1497 C CA . PHE A 1 178 ? -5.829 -5.580 -3.097 1.00 96.50 178 PHE A CA 1
ATOM 1498 C C . PHE A 1 178 ? -6.375 -6.542 -4.155 1.00 96.50 178 PHE A C 1
ATOM 1500 O O . PHE A 1 178 ? -5.593 -7.192 -4.848 1.00 96.50 178 PHE A O 1
ATOM 1507 N N . ALA A 1 179 ? -7.694 -6.596 -4.358 1.00 94.81 179 ALA A N 1
ATOM 1508 C CA . ALA A 1 179 ? -8.288 -7.334 -5.471 1.00 94.81 179 ALA A CA 1
ATOM 1509 C C . ALA A 1 179 ? -7.810 -6.786 -6.827 1.00 94.81 179 ALA A C 1
ATOM 1511 O O . ALA A 1 179 ? -7.384 -7.563 -7.685 1.00 94.81 179 ALA A O 1
ATOM 1512 N N . ALA A 1 180 ? -7.793 -5.458 -6.996 1.00 92.12 180 ALA A N 1
ATOM 1513 C CA . ALA A 1 180 ? -7.251 -4.824 -8.197 1.00 92.12 180 ALA A CA 1
ATOM 1514 C C . ALA A 1 180 ? -5.760 -5.154 -8.396 1.00 92.12 180 ALA A C 1
ATOM 1516 O O . ALA A 1 180 ? -5.346 -5.469 -9.511 1.00 92.12 180 ALA A O 1
ATOM 1517 N N . LEU A 1 181 ? -4.963 -5.172 -7.321 1.00 94.81 181 LEU A N 1
ATOM 1518 C CA . LEU A 1 181 ? -3.560 -5.593 -7.367 1.00 94.81 181 LEU A CA 1
ATOM 1519 C C . LEU A 1 181 ? -3.395 -7.022 -7.866 1.00 94.81 181 LEU A C 1
ATOM 1521 O O . LEU A 1 181 ? -2.573 -7.246 -8.755 1.00 94.81 181 LEU A O 1
ATOM 1525 N N . ARG A 1 182 ? -4.173 -7.979 -7.344 1.00 94.62 182 ARG A N 1
ATOM 1526 C CA . ARG A 1 182 ? -4.096 -9.379 -7.787 1.00 94.62 182 ARG A CA 1
ATOM 1527 C C . ARG A 1 182 ? -4.361 -9.494 -9.289 1.00 94.62 182 ARG A C 1
ATOM 1529 O O . ARG A 1 182 ? -3.610 -10.180 -9.978 1.00 94.62 182 ARG A O 1
ATOM 1536 N N . GLU A 1 183 ? -5.375 -8.804 -9.807 1.00 92.81 183 GLU A N 1
ATOM 1537 C CA . GLU A 1 183 ? -5.678 -8.810 -11.244 1.00 92.81 183 GLU A CA 1
ATOM 1538 C C . GLU A 1 183 ? -4.584 -8.124 -12.072 1.00 92.81 183 GLU A C 1
ATOM 1540 O O . GLU A 1 183 ? -4.103 -8.685 -13.058 1.00 92.81 183 GLU A O 1
ATOM 1545 N N . ASN A 1 184 ? -4.095 -6.963 -11.634 1.00 90.62 184 ASN A N 1
ATOM 1546 C CA . ASN A 1 184 ? -3.019 -6.262 -12.328 1.00 90.62 184 ASN A CA 1
ATOM 1547 C C . ASN A 1 184 ? -1.726 -7.083 -12.364 1.00 90.62 184 ASN A C 1
ATOM 1549 O O . ASN A 1 184 ? -1.054 -7.114 -13.394 1.00 90.62 184 ASN A O 1
ATOM 1553 N N . PHE A 1 185 ? -1.383 -7.778 -11.279 1.00 92.81 185 PHE A N 1
ATOM 1554 C CA . PHE A 1 185 ? -0.184 -8.614 -11.204 1.00 92.81 185 PHE A CA 1
ATOM 1555 C C . PHE A 1 185 ? -0.305 -9.845 -12.098 1.00 92.81 185 PHE A C 1
ATOM 1557 O O . PHE A 1 185 ? 0.658 -10.180 -12.786 1.00 92.81 185 PHE A O 1
ATOM 1564 N N . LYS A 1 186 ? -1.489 -10.469 -12.161 1.00 89.19 186 LYS A N 1
ATOM 1565 C CA . LYS A 1 186 ? -1.751 -11.587 -13.077 1.00 89.19 186 LYS A CA 1
ATOM 1566 C C . LYS A 1 186 ? -1.511 -11.224 -14.536 1.00 89.19 186 LYS A C 1
ATOM 1568 O O . LYS A 1 186 ? -1.146 -12.116 -15.283 1.00 89.19 186 LYS A O 1
ATOM 1573 N N . VAL A 1 187 ? -1.725 -9.967 -14.940 1.00 87.12 187 VAL A N 1
ATOM 1574 C CA . VAL A 1 187 ? -1.554 -9.538 -16.340 1.00 87.12 187 VAL A CA 1
ATOM 1575 C C . VAL A 1 187 ? -0.190 -8.901 -16.611 1.00 87.12 187 VAL A C 1
ATOM 1577 O O . VAL A 1 187 ? 0.394 -9.129 -17.665 1.00 87.12 187 VAL A O 1
ATOM 1580 N N . ASN A 1 188 ? 0.344 -8.117 -15.674 1.00 85.81 188 ASN A N 1
ATOM 1581 C CA . ASN A 1 188 ? 1.562 -7.328 -15.900 1.00 85.81 188 ASN A CA 1
ATOM 1582 C C . ASN A 1 188 ? 2.837 -8.025 -15.416 1.00 85.81 188 ASN A C 1
ATOM 1584 O O . ASN A 1 188 ? 3.935 -7.666 -15.829 1.00 85.81 188 ASN A O 1
ATOM 1588 N N . LEU A 1 189 ? 2.703 -9.028 -14.549 1.00 85.69 189 LEU A N 1
ATOM 1589 C CA . LEU A 1 189 ? 3.812 -9.824 -14.025 1.00 85.69 189 LEU A CA 1
ATOM 1590 C C . LEU A 1 189 ? 3.627 -11.313 -14.360 1.00 85.69 189 LEU A C 1
ATOM 1592 O O . LEU A 1 189 ? 4.045 -12.177 -13.589 1.00 85.69 189 LEU A O 1
ATOM 1596 N N . VAL A 1 190 ? 2.997 -11.614 -15.505 1.00 75.69 190 VAL A N 1
ATOM 1597 C CA . VAL A 1 190 ? 2.826 -12.986 -16.016 1.00 75.69 190 VAL A CA 1
ATOM 1598 C C . VAL A 1 190 ? 4.189 -13.687 -16.025 1.00 75.69 190 VAL A C 1
ATOM 1600 O O . VAL A 1 190 ? 5.198 -13.092 -16.399 1.00 75.69 190 VAL A O 1
ATOM 1603 N N . ASP A 1 191 ? 4.225 -14.928 -15.538 1.00 69.75 191 ASP A N 1
ATOM 1604 C CA . ASP A 1 191 ? 5.422 -15.778 -15.414 1.00 69.75 191 ASP A CA 1
ATOM 1605 C C . ASP A 1 191 ? 6.493 -15.312 -14.409 1.00 69.75 191 ASP A C 1
ATOM 1607 O O . ASP A 1 191 ? 7.511 -15.984 -14.207 1.00 69.75 191 ASP A O 1
ATOM 1611 N N . LYS A 1 192 ? 6.256 -14.209 -13.690 1.00 76.94 192 LYS A N 1
ATOM 1612 C CA . LYS A 1 192 ? 7.182 -13.696 -12.679 1.00 76.94 192 LYS A CA 1
ATOM 1613 C C . LYS A 1 192 ? 6.782 -14.158 -11.282 1.00 76.94 192 LYS A C 1
ATOM 1615 O O . LYS A 1 192 ? 5.846 -13.642 -10.675 1.00 76.94 192 LYS A O 1
ATOM 1620 N N . LYS A 1 193 ? 7.579 -15.064 -10.703 1.00 81.19 193 LYS A N 1
ATOM 1621 C CA . LYS A 1 193 ? 7.404 -15.542 -9.313 1.00 81.19 193 LYS A CA 1
ATOM 1622 C C . LYS A 1 193 ? 7.348 -14.411 -8.278 1.00 81.19 193 LYS A C 1
ATOM 1624 O O . LYS A 1 193 ? 6.683 -14.561 -7.259 1.00 81.19 193 LYS A O 1
ATOM 1629 N N . VAL A 1 194 ? 8.003 -13.280 -8.558 1.00 81.06 194 VAL A N 1
ATOM 1630 C CA . VAL A 1 194 ? 7.995 -12.102 -7.680 1.00 81.06 194 VAL A CA 1
ATOM 1631 C C . VAL A 1 194 ? 6.587 -11.549 -7.439 1.00 81.06 194 VAL A C 1
ATOM 1633 O O . VAL A 1 194 ? 6.290 -11.161 -6.314 1.00 81.06 194 VAL A O 1
ATOM 1636 N N . GLY A 1 195 ? 5.699 -11.566 -8.440 1.00 86.69 195 GLY A N 1
ATOM 1637 C CA . GLY A 1 195 ? 4.331 -11.069 -8.272 1.00 86.69 195 GLY A CA 1
ATOM 1638 C C . GLY A 1 195 ? 3.534 -11.905 -7.268 1.00 86.69 195 GLY A C 1
ATOM 1639 O O . GLY A 1 195 ? 2.872 -11.352 -6.394 1.00 86.69 195 GLY A O 1
ATOM 1640 N N . LEU A 1 196 ? 3.659 -13.233 -7.338 1.00 87.00 196 LEU A N 1
ATOM 1641 C CA . LEU A 1 196 ? 3.019 -14.145 -6.383 1.00 87.00 196 LEU A CA 1
ATOM 1642 C C . LEU A 1 196 ? 3.562 -13.939 -4.966 1.00 87.00 196 LEU A C 1
ATOM 1644 O O . LEU A 1 196 ? 2.784 -13.778 -4.037 1.00 87.00 196 LEU A O 1
ATOM 1648 N N . TRP A 1 197 ? 4.884 -13.834 -4.812 1.00 86.75 197 TRP A N 1
ATOM 1649 C CA . TRP A 1 197 ? 5.502 -13.579 -3.507 1.00 86.75 197 TRP A CA 1
ATOM 1650 C C . TRP A 1 197 ? 5.059 -12.262 -2.871 1.00 86.75 197 TRP A C 1
ATOM 1652 O O . TRP A 1 197 ? 4.836 -12.204 -1.665 1.00 86.75 197 TRP A O 1
ATOM 1662 N N . MET A 1 198 ? 4.927 -11.203 -3.670 1.00 91.56 198 MET A N 1
ATOM 1663 C CA . MET A 1 198 ? 4.410 -9.917 -3.205 1.00 91.56 198 MET A CA 1
ATOM 1664 C C . MET A 1 198 ? 2.964 -10.033 -2.709 1.00 91.56 198 MET A C 1
ATOM 1666 O O . MET A 1 198 ? 2.643 -9.475 -1.662 1.00 91.56 198 MET A O 1
ATOM 1670 N N . ILE A 1 199 ? 2.1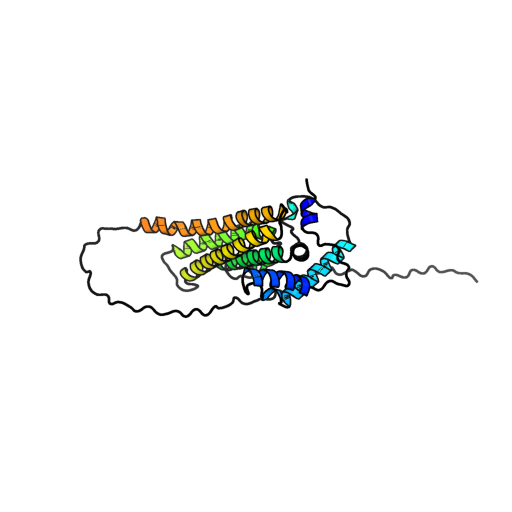09 -10.762 -3.436 1.00 94.00 199 ILE A N 1
ATOM 1671 C CA . ILE A 1 199 ? 0.714 -11.007 -3.042 1.00 94.00 199 ILE A CA 1
ATOM 1672 C C . ILE A 1 199 ? 0.661 -11.791 -1.733 1.00 94.00 199 ILE A C 1
ATOM 1674 O O . ILE A 1 199 ? 0.034 -11.316 -0.787 1.00 94.00 199 ILE A O 1
ATOM 1678 N N . ASP A 1 200 ? 1.353 -12.931 -1.664 1.00 92.12 200 ASP A N 1
ATOM 1679 C CA . ASP A 1 200 ? 1.385 -13.791 -0.476 1.00 92.12 200 ASP A CA 1
ATOM 1680 C C . ASP A 1 200 ? 1.843 -12.995 0.749 1.00 92.12 200 ASP A C 1
ATOM 1682 O O . ASP A 1 200 ? 1.278 -13.117 1.834 1.00 92.12 200 ASP A O 1
ATOM 1686 N N . ARG A 1 201 ? 2.839 -12.118 0.569 1.00 91.25 201 ARG A N 1
ATOM 1687 C CA . ARG A 1 201 ? 3.358 -11.300 1.661 1.00 91.25 201 ARG A CA 1
ATOM 1688 C C . ARG A 1 201 ? 2.367 -10.249 2.152 1.00 91.25 201 ARG A C 1
ATOM 1690 O O . ARG A 1 201 ? 2.217 -10.081 3.358 1.00 91.25 201 ARG A O 1
ATOM 1697 N N . ILE A 1 202 ? 1.701 -9.540 1.239 1.00 96.00 202 ILE A N 1
ATOM 1698 C CA . ILE A 1 202 ? 0.667 -8.560 1.603 1.00 96.00 202 ILE A CA 1
ATOM 1699 C C . ILE A 1 202 ? -0.480 -9.262 2.336 1.00 96.00 202 ILE A C 1
ATOM 1701 O O . ILE A 1 202 ? -0.948 -8.763 3.358 1.00 96.00 202 ILE A O 1
ATOM 1705 N N . GLU A 1 203 ? -0.911 -10.420 1.832 1.00 96.19 203 GLU A N 1
ATOM 1706 C CA . GLU A 1 203 ? -1.986 -11.209 2.432 1.00 96.19 203 GLU A CA 1
ATOM 1707 C C . GLU A 1 203 ? -1.620 -11.689 3.840 1.00 96.19 203 GLU A C 1
ATOM 1709 O O . GLU A 1 203 ? -2.431 -11.561 4.755 1.00 96.19 203 GLU A O 1
ATOM 1714 N N . GLU A 1 204 ? -0.389 -12.165 4.041 1.00 95.06 204 GLU A N 1
ATOM 1715 C CA . GLU A 1 204 ? 0.105 -12.589 5.351 1.00 95.06 204 GLU A CA 1
ATOM 1716 C C . GLU A 1 204 ? 0.137 -11.425 6.356 1.00 95.06 204 GLU A C 1
ATOM 1718 O O . GLU A 1 204 ? -0.444 -11.517 7.441 1.00 95.06 204 GLU A O 1
ATOM 1723 N N . ASP A 1 205 ? 0.815 -10.327 6.017 1.00 95.00 205 ASP A N 1
ATOM 1724 C CA . ASP A 1 205 ? 1.127 -9.275 6.987 1.00 95.00 205 ASP A CA 1
ATOM 1725 C C . ASP A 1 205 ? -0.068 -8.348 7.260 1.00 95.00 205 ASP A C 1
ATOM 1727 O O . ASP A 1 205 ? -0.343 -8.011 8.415 1.00 95.00 205 ASP A O 1
ATOM 1731 N N . VAL A 1 206 ? -0.855 -7.991 6.238 1.00 95.44 206 VAL A N 1
ATOM 1732 C CA . VAL A 1 206 ? -2.105 -7.242 6.458 1.00 95.44 206 VAL A CA 1
ATOM 1733 C C . VAL A 1 206 ? -3.184 -8.153 7.047 1.00 95.44 206 VAL A C 1
ATOM 1735 O O . VAL A 1 206 ? -3.970 -7.707 7.885 1.00 95.44 206 VAL A O 1
ATOM 1738 N N . GLY A 1 207 ? -3.187 -9.443 6.694 1.00 95.00 207 GLY A N 1
ATOM 1739 C CA . GLY A 1 207 ? -4.094 -10.437 7.268 1.00 95.00 207 GLY A CA 1
ATOM 1740 C C . GLY A 1 207 ? -3.972 -10.539 8.789 1.00 95.00 207 GLY A C 1
ATOM 1741 O O . GLY A 1 207 ? -4.994 -10.553 9.477 1.00 95.00 207 GLY A O 1
ATOM 1742 N N . LYS A 1 208 ? -2.747 -10.506 9.334 1.00 94.94 208 LYS A N 1
ATOM 1743 C CA . LYS A 1 208 ? -2.507 -10.436 10.791 1.00 94.94 208 LYS A CA 1
ATOM 1744 C C . LYS A 1 208 ? -3.187 -9.215 11.416 1.00 94.94 208 LYS A C 1
ATOM 1746 O O . LYS A 1 208 ? -3.916 -9.349 12.395 1.00 94.94 208 LYS A O 1
ATOM 1751 N N . ARG A 1 209 ? -3.008 -8.032 10.820 1.00 95.12 209 ARG A N 1
ATOM 1752 C CA . ARG A 1 209 ? -3.597 -6.771 11.306 1.00 95.12 209 ARG A CA 1
ATOM 1753 C C . ARG A 1 209 ? -5.133 -6.798 11.257 1.00 95.12 209 ARG A C 1
ATOM 1755 O O . ARG A 1 209 ? -5.794 -6.415 12.222 1.00 95.12 209 ARG A O 1
ATOM 1762 N N . ILE A 1 210 ? -5.721 -7.314 10.175 1.00 94.81 210 ILE A N 1
ATOM 1763 C CA . ILE A 1 210 ? -7.182 -7.472 10.039 1.00 94.81 210 ILE A CA 1
ATOM 1764 C C . ILE A 1 210 ? -7.734 -8.496 11.045 1.00 94.81 210 ILE A C 1
ATOM 1766 O O . ILE A 1 210 ? -8.816 -8.289 11.609 1.00 94.81 210 ILE A O 1
ATOM 1770 N N . ALA A 1 211 ? -6.998 -9.575 11.322 1.00 93.75 211 ALA A N 1
ATOM 1771 C CA . ALA A 1 211 ? -7.382 -10.551 12.339 1.00 93.75 211 ALA A CA 1
ATOM 1772 C C . ALA A 1 211 ? -7.470 -9.906 13.732 1.00 93.75 211 ALA A C 1
ATOM 1774 O O . ALA A 1 211 ? -8.462 -10.122 14.427 1.00 93.75 211 ALA A O 1
ATOM 1775 N N . MET A 1 212 ? -6.527 -9.021 14.088 1.00 93.69 212 MET A N 1
ATOM 1776 C CA . MET A 1 212 ? -6.584 -8.263 15.348 1.00 93.69 212 MET A CA 1
ATOM 1777 C C . MET A 1 212 ? -7.879 -7.454 15.471 1.00 93.69 212 MET A C 1
ATOM 1779 O O . MET A 1 212 ? -8.545 -7.524 16.501 1.00 93.69 212 MET A O 1
ATOM 1783 N N . ILE A 1 213 ? -8.281 -6.731 14.416 1.00 91.81 213 ILE A N 1
ATOM 1784 C CA . ILE A 1 213 ? -9.555 -5.989 14.394 1.00 91.81 213 ILE A CA 1
ATOM 1785 C C . ILE A 1 213 ? -10.732 -6.943 14.623 1.00 91.81 213 ILE A C 1
ATOM 1787 O O . ILE A 1 213 ? -11.607 -6.681 15.449 1.00 91.81 213 ILE A O 1
ATOM 1791 N N . THR A 1 214 ? -10.748 -8.060 13.898 1.00 88.19 214 THR A N 1
ATOM 1792 C CA . THR A 1 214 ? -11.843 -9.034 13.940 1.00 88.19 214 THR A CA 1
ATOM 1793 C C . THR A 1 214 ? -12.007 -9.646 15.332 1.00 88.19 214 THR A C 1
ATOM 1795 O O . THR A 1 214 ? -13.128 -9.743 15.836 1.00 88.19 214 THR A O 1
ATOM 1798 N N . ASP A 1 215 ? -10.906 -10.026 15.978 1.00 84.81 215 ASP A N 1
ATOM 1799 C CA . ASP A 1 215 ? -10.921 -10.648 17.304 1.00 84.81 215 ASP A CA 1
ATOM 1800 C C . ASP A 1 215 ? -11.436 -9.692 18.388 1.00 84.81 215 ASP A C 1
ATOM 1802 O O . ASP A 1 215 ? -12.162 -10.104 19.296 1.00 84.81 215 ASP A O 1
ATOM 1806 N N . LEU A 1 216 ? -11.148 -8.396 18.262 1.00 75.62 216 LEU A N 1
ATOM 1807 C CA . LEU A 1 216 ? -11.660 -7.378 19.183 1.00 75.62 216 LEU A CA 1
ATOM 1808 C C . LEU A 1 216 ? -13.151 -7.126 19.005 1.00 75.62 216 LEU A C 1
ATOM 1810 O O . LEU A 1 216 ? -13.858 -6.920 19.991 1.00 75.62 216 LEU A O 1
ATOM 1814 N N . LEU A 1 217 ? -13.635 -7.134 17.761 1.00 71.94 217 LEU A N 1
ATOM 1815 C CA . LEU A 1 217 ? -15.042 -6.882 17.455 1.00 71.94 217 LEU A CA 1
ATOM 1816 C C . LEU A 1 217 ? -15.939 -8.068 17.849 1.00 71.94 217 LEU A C 1
ATOM 1818 O O . LEU A 1 217 ? -17.047 -7.849 18.339 1.00 71.94 217 LEU A O 1
ATOM 1822 N N . LYS A 1 218 ? -15.447 -9.312 17.738 1.00 71.88 218 LYS A N 1
ATOM 1823 C CA . LYS A 1 218 ? -16.175 -10.540 18.127 1.00 71.88 218 LYS A CA 1
ATOM 1824 C C . LYS A 1 218 ? -16.499 -10.647 19.622 1.00 71.88 218 LYS A C 1
ATOM 1826 O O . LYS A 1 218 ? -17.412 -11.378 20.002 1.00 71.88 218 LYS A O 1
ATOM 1831 N N . LEU A 1 219 ? -15.788 -9.928 20.492 1.00 57.72 219 LEU A N 1
ATOM 1832 C CA . LEU A 1 219 ? -16.065 -9.930 21.936 1.00 57.72 219 LEU A CA 1
ATOM 1833 C C . LEU A 1 219 ? -17.433 -9.320 22.280 1.00 57.72 219 LEU A C 1
ATOM 1835 O O . LEU A 1 219 ? -18.036 -9.709 23.279 1.00 57.72 219 LEU A O 1
ATOM 1839 N N . LYS A 1 220 ? -17.963 -8.436 21.426 1.00 52.31 220 LYS A N 1
ATOM 1840 C CA . LYS A 1 220 ? -19.257 -7.784 21.651 1.00 52.31 220 LYS A CA 1
ATOM 1841 C C . LYS A 1 220 ? -20.434 -8.758 21.516 1.00 52.31 220 LYS A C 1
ATOM 1843 O O . LYS A 1 220 ? -21.366 -8.670 22.310 1.00 52.31 220 LYS A O 1
ATOM 1848 N N . ASP A 1 221 ? -20.367 -9.718 20.593 1.00 51.88 221 ASP A N 1
ATOM 1849 C CA . ASP A 1 221 ? -21.454 -10.684 20.371 1.00 51.88 221 ASP A CA 1
ATOM 1850 C C . ASP A 1 221 ? -21.579 -11.672 21.537 1.00 51.88 221 ASP A C 1
ATOM 1852 O O . ASP A 1 221 ? -22.681 -11.930 22.018 1.00 51.88 221 ASP A O 1
ATOM 1856 N N . ASN A 1 222 ? -20.447 -12.143 22.070 1.00 49.12 222 ASN A N 1
ATOM 1857 C CA . ASN A 1 222 ? -20.423 -13.095 23.184 1.00 49.12 222 ASN A CA 1
ATOM 1858 C C . ASN A 1 222 ? -20.781 -12.459 24.542 1.00 49.12 222 ASN A C 1
ATOM 1860 O O . ASN A 1 222 ? -21.331 -13.143 25.412 1.00 49.12 222 ASN A O 1
ATOM 1864 N N . GLU A 1 223 ? -20.490 -11.169 24.748 1.00 52.66 223 GLU A N 1
ATOM 1865 C CA . GLU A 1 223 ? -20.891 -10.439 25.960 1.00 52.66 223 GLU A CA 1
ATOM 1866 C C . GLU A 1 223 ? -22.349 -9.955 25.905 1.00 52.66 223 GLU A C 1
ATOM 1868 O O . GLU A 1 223 ? -23.030 -10.002 26.930 1.00 52.66 223 GLU A O 1
ATOM 1873 N N . LEU A 1 224 ? -22.880 -9.604 24.724 1.00 48.09 224 LEU A N 1
ATOM 1874 C CA . LEU A 1 224 ? -24.305 -9.286 24.541 1.00 48.09 224 LEU A CA 1
ATOM 1875 C C . LEU A 1 224 ? -25.209 -10.512 24.722 1.00 48.09 224 LEU A C 1
ATOM 1877 O O . LEU A 1 224 ? -26.258 -10.389 25.345 1.00 48.09 224 LEU A O 1
ATOM 1881 N N . THR A 1 225 ? -24.793 -11.713 24.298 1.00 45.66 225 THR A N 1
ATOM 1882 C CA . THR A 1 225 ? -25.556 -12.949 24.585 1.00 45.66 225 THR A CA 1
ATOM 1883 C C . THR A 1 225 ? -25.599 -13.333 26.066 1.00 45.66 225 THR A C 1
ATOM 1885 O O . THR A 1 225 ? -26.416 -14.165 26.455 1.00 45.66 225 THR A O 1
ATOM 1888 N N . LYS A 1 226 ? -24.746 -12.747 26.917 1.00 50.09 226 LYS A N 1
ATOM 1889 C CA . LYS A 1 226 ? -24.800 -12.961 28.374 1.00 50.09 226 LYS A CA 1
ATOM 1890 C C . LYS A 1 226 ? -25.760 -12.004 29.083 1.00 50.09 226 LYS A C 1
ATOM 1892 O O . LYS A 1 226 ? -26.062 -12.227 30.255 1.00 50.09 226 LYS A O 1
ATOM 1897 N N . ILE A 1 227 ? -26.272 -10.980 28.396 1.00 46.69 227 ILE A N 1
ATOM 1898 C CA . ILE A 1 227 ? -27.223 -10.011 28.947 1.00 46.69 227 ILE A CA 1
ATOM 1899 C C . ILE A 1 227 ? -28.642 -10.344 28.435 1.00 46.69 227 ILE A C 1
ATOM 1901 O O . ILE A 1 227 ? -29.215 -9.632 27.622 1.00 46.69 227 ILE A O 1
ATOM 1905 N N . GLN A 1 228 ? -29.188 -11.423 29.021 1.00 46.19 228 GLN A N 1
ATOM 1906 C CA . GLN A 1 228 ? -30.606 -11.668 29.376 1.00 46.19 228 GLN A CA 1
ATOM 1907 C C . GLN A 1 228 ? -31.641 -12.131 28.315 1.00 46.19 228 GLN A C 1
ATOM 1909 O O . GLN A 1 228 ? -31.447 -11.939 27.120 1.00 46.19 228 GLN A O 1
ATOM 1914 N N . PRO A 1 229 ? -32.707 -12.850 28.763 1.00 41.09 229 PRO A N 1
ATOM 1915 C CA . PRO A 1 229 ? -33.819 -12.242 29.518 1.00 41.09 229 PRO A CA 1
ATOM 1916 C C . PRO A 1 229 ? -33.928 -12.727 30.979 1.00 41.09 229 PRO A C 1
ATOM 1918 O O . PRO A 1 229 ? -34.119 -13.915 31.231 1.00 41.09 229 PRO A O 1
ATOM 1921 N N . ILE A 1 230 ? -33.897 -11.799 31.946 1.00 46.47 230 ILE A N 1
ATOM 1922 C CA . ILE A 1 230 ? -34.831 -11.887 33.076 1.00 46.47 230 ILE A CA 1
ATOM 1923 C C . ILE A 1 230 ? -36.225 -11.767 32.463 1.00 46.47 230 ILE A C 1
ATOM 1925 O O . ILE A 1 230 ? -36.443 -10.920 31.598 1.00 46.47 230 ILE A O 1
ATOM 1929 N N . GLU A 1 231 ? -37.123 -12.645 32.896 1.00 41.78 231 GLU A N 1
ATOM 1930 C CA . GLU A 1 231 ? -38.543 -12.671 32.557 1.00 41.78 231 GLU A CA 1
ATOM 1931 C C . GLU A 1 231 ? -39.134 -11.253 32.568 1.00 41.78 231 GLU A C 1
ATOM 1933 O O . GLU A 1 231 ? -39.378 -10.661 33.621 1.00 41.78 231 GLU A O 1
ATOM 1938 N N . SER A 1 232 ? -39.335 -10.682 31.381 1.00 39.56 232 SER A N 1
ATOM 1939 C CA . SER A 1 232 ? -40.120 -9.469 31.219 1.00 39.56 232 SER A CA 1
ATOM 1940 C C . SER A 1 232 ? -41.582 -9.882 31.204 1.00 39.56 232 SER A C 1
ATOM 1942 O O . SER A 1 232 ? -42.049 -10.505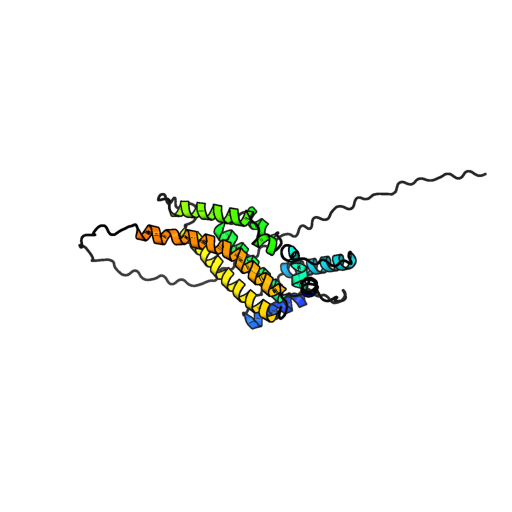 30.250 1.00 39.56 232 SER A O 1
ATOM 1944 N N . HIS A 1 233 ? -42.266 -9.546 32.292 1.00 41.94 233 HIS A N 1
ATOM 1945 C CA . HIS A 1 233 ? -43.714 -9.501 32.386 1.00 41.94 233 HIS A CA 1
ATOM 1946 C C . HIS A 1 233 ? -44.274 -8.809 31.135 1.00 41.94 233 HIS A C 1
ATOM 1948 O O . HIS A 1 233 ? -43.894 -7.676 30.829 1.00 41.94 233 HIS A O 1
ATOM 1954 N N . GLU A 1 234 ? -45.131 -9.515 30.402 1.00 43.91 234 GLU A N 1
ATOM 1955 C CA . GLU A 1 234 ? -45.999 -8.917 29.396 1.00 43.91 234 GLU A CA 1
ATOM 1956 C C . GLU A 1 234 ? -46.876 -7.890 30.107 1.00 43.91 234 GLU A C 1
ATOM 1958 O O . GLU A 1 234 ? -47.641 -8.266 30.990 1.00 43.91 234 GLU A O 1
ATOM 1963 N N . ASP A 1 235 ? -46.686 -6.611 29.795 1.00 45.22 235 ASP A N 1
ATOM 1964 C CA . ASP A 1 235 ? -47.754 -5.625 29.640 1.00 45.22 235 ASP A CA 1
ATOM 1965 C C . ASP A 1 235 ? -47.170 -4.336 29.029 1.00 45.22 235 ASP A C 1
ATOM 1967 O O . ASP A 1 235 ? -46.043 -3.937 29.319 1.00 45.22 235 ASP A O 1
ATOM 1971 N N . ASP A 1 236 ? -47.965 -3.709 28.161 1.00 42.44 236 ASP A N 1
ATOM 1972 C CA . ASP A 1 236 ? -47.749 -2.431 27.464 1.00 42.44 236 ASP A CA 1
ATOM 1973 C C . ASP A 1 236 ? -46.884 -2.420 26.189 1.00 42.44 236 ASP A C 1
ATOM 1975 O O . ASP A 1 236 ? -45.898 -1.697 26.043 1.00 42.44 236 ASP A O 1
ATOM 1979 N N . ILE A 1 237 ? -47.386 -3.113 25.161 1.00 44.69 237 ILE A N 1
ATOM 1980 C CA . ILE A 1 237 ? -47.229 -2.670 23.768 1.00 44.69 237 ILE A CA 1
ATOM 1981 C C . ILE A 1 237 ? -48.482 -1.875 23.402 1.00 44.69 237 ILE A C 1
ATOM 1983 O O . ILE A 1 237 ? -49.515 -2.480 23.136 1.00 44.69 237 ILE A O 1
ATOM 1987 N N . ASN A 1 238 ? -48.398 -0.542 23.374 1.00 40.47 238 ASN A N 1
ATOM 1988 C CA . ASN A 1 238 ? -49.117 0.300 22.410 1.00 40.47 238 ASN A CA 1
ATOM 1989 C C . ASN A 1 238 ? -48.601 1.749 22.444 1.00 40.47 238 ASN A C 1
ATOM 1991 O O . ASN A 1 238 ? -48.532 2.366 23.502 1.00 40.47 238 ASN A O 1
ATOM 1995 N N . ASN A 1 239 ? -48.356 2.289 21.245 1.00 46.75 239 ASN A N 1
ATOM 1996 C CA . ASN A 1 239 ? -48.042 3.682 20.885 1.00 46.75 239 ASN A CA 1
ATOM 1997 C C . ASN A 1 239 ? -46.562 4.065 20.755 1.00 46.75 239 ASN A C 1
ATOM 1999 O O . ASN A 1 239 ? -46.014 4.739 21.622 1.00 46.75 239 ASN A O 1
ATOM 2003 N N . ILE A 1 240 ? -45.976 3.794 19.580 1.00 41.28 240 ILE A N 1
ATOM 2004 C CA . ILE A 1 240 ? -44.988 4.701 18.968 1.00 41.28 240 ILE A CA 1
ATOM 2005 C C . ILE A 1 240 ? -45.291 4.829 17.463 1.00 41.28 240 ILE A C 1
ATOM 2007 O O . ILE A 1 240 ? -45.365 3.834 16.744 1.00 41.28 240 ILE A O 1
ATOM 2011 N N . GLU A 1 241 ? -45.505 6.069 17.017 1.00 42.50 241 GLU A N 1
ATOM 2012 C CA . GLU A 1 241 ? -45.735 6.487 15.626 1.00 42.50 241 GLU A CA 1
ATOM 2013 C C . GLU A 1 241 ? -44.502 6.288 14.715 1.00 42.50 241 GLU A C 1
ATOM 2015 O O . GLU A 1 241 ? -43.361 6.329 15.184 1.00 42.50 241 GLU A O 1
ATOM 2020 N N . PRO A 1 242 ? -44.700 6.132 13.390 1.00 37.28 242 PRO A N 1
ATOM 2021 C CA . PRO A 1 242 ? -43.615 5.895 12.446 1.00 37.28 242 PRO A CA 1
ATOM 2022 C C . PRO A 1 242 ? -42.871 7.197 12.097 1.00 37.28 242 PRO A C 1
ATOM 2024 O O . PRO A 1 242 ? -43.423 8.100 11.469 1.00 37.28 242 PRO A O 1
ATOM 2027 N N . PHE A 1 243 ? -41.584 7.278 12.445 1.00 35.50 243 PHE A N 1
ATOM 2028 C CA . PHE A 1 243 ? -40.701 8.349 11.976 1.00 35.50 243 PHE A CA 1
ATOM 2029 C C . PHE A 1 243 ? -40.255 8.113 10.525 1.00 35.50 243 PHE A C 1
ATOM 2031 O O . PHE A 1 243 ? -39.764 7.042 10.166 1.00 35.50 243 PHE A O 1
ATOM 2038 N N . ALA A 1 244 ? -40.402 9.145 9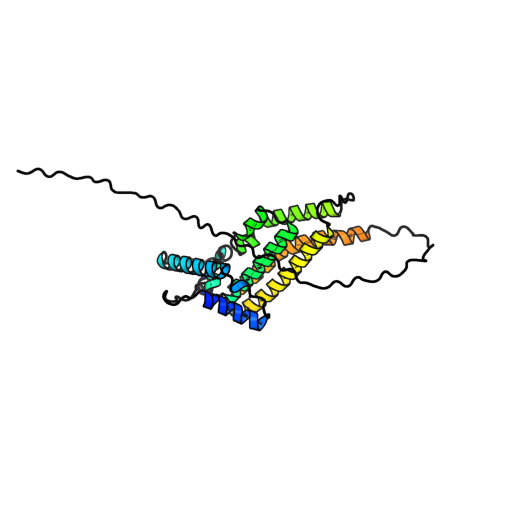.692 1.00 40.06 244 ALA A N 1
ATOM 2039 C CA . ALA A 1 244 ? -39.963 9.164 8.302 1.00 40.06 244 ALA A CA 1
ATOM 2040 C C . ALA A 1 244 ? -38.427 9.199 8.181 1.00 40.06 244 ALA A C 1
ATOM 2042 O O . ALA A 1 244 ? -37.746 9.944 8.887 1.00 40.06 244 ALA A O 1
ATOM 2043 N N . ALA A 1 245 ? -37.886 8.418 7.244 1.00 34.69 245 ALA A N 1
ATOM 2044 C CA . ALA A 1 245 ? -36.455 8.347 6.964 1.00 34.69 245 ALA A CA 1
ATOM 2045 C C . ALA A 1 245 ? -35.932 9.637 6.291 1.00 34.69 245 ALA A C 1
ATOM 2047 O O . ALA A 1 245 ? -36.519 10.081 5.299 1.00 34.69 245 ALA A O 1
ATOM 2048 N N . PRO A 1 246 ? -34.807 10.223 6.742 1.00 36.56 246 PRO A N 1
ATOM 2049 C CA . PRO A 1 246 ? -34.153 11.296 6.008 1.00 36.56 246 PRO A CA 1
ATOM 2050 C C . PRO A 1 246 ? -33.336 10.725 4.841 1.00 36.56 246 PRO A C 1
ATOM 2052 O O . PRO A 1 246 ? -32.464 9.872 5.009 1.00 36.56 246 PRO A O 1
ATOM 2055 N N . GLY A 1 247 ? -33.623 11.218 3.636 1.00 35.91 247 GLY A N 1
ATOM 2056 C CA . GLY A 1 247 ? -32.857 10.923 2.431 1.00 35.91 247 GLY A CA 1
ATOM 2057 C C . GLY A 1 247 ? -31.473 11.568 2.484 1.00 35.91 247 GLY A C 1
ATOM 2058 O O . GLY A 1 247 ? -31.348 12.791 2.451 1.00 35.91 247 GLY A O 1
ATOM 2059 N N . TYR A 1 248 ? -30.425 10.747 2.525 1.00 33.50 248 TYR A N 1
ATOM 2060 C CA . TYR A 1 248 ? -29.046 11.215 2.413 1.00 33.50 248 TYR A CA 1
ATOM 2061 C C . TYR A 1 248 ? -28.592 11.214 0.951 1.00 33.50 248 TYR A C 1
ATOM 2063 O O . TYR A 1 248 ? -28.426 10.173 0.317 1.00 33.50 248 TYR A O 1
ATOM 2071 N N . SER A 1 249 ? -28.370 12.419 0.428 1.00 36.44 249 SER A N 1
ATOM 2072 C CA . SER A 1 249 ? -27.707 12.668 -0.851 1.00 36.44 249 SER A CA 1
ATOM 2073 C C . SER A 1 249 ? -26.206 12.383 -0.723 1.00 36.44 249 SER A C 1
ATOM 2075 O O . SER A 1 249 ? -25.510 13.017 0.073 1.00 36.44 249 SER A O 1
ATOM 2077 N N . ARG A 1 250 ? -25.696 11.422 -1.506 1.00 34.00 250 ARG A N 1
ATOM 2078 C CA . ARG A 1 250 ? -24.260 11.134 -1.629 1.00 34.00 250 ARG A CA 1
ATOM 2079 C C . ARG A 1 250 ? -23.579 12.254 -2.420 1.00 34.00 250 ARG A C 1
ATOM 2081 O O . ARG A 1 250 ? -23.646 12.272 -3.645 1.00 34.00 250 ARG A O 1
ATOM 2088 N N . LYS A 1 251 ? -22.854 13.140 -1.739 1.00 32.94 251 LYS A N 1
ATOM 2089 C CA . LYS A 1 251 ? -21.709 13.838 -2.342 1.00 32.94 251 LYS A CA 1
ATOM 2090 C C . LYS A 1 251 ? -20.437 13.162 -1.847 1.00 32.94 251 LYS A C 1
ATOM 2092 O O . LYS A 1 251 ? -20.199 13.095 -0.646 1.00 32.94 251 LYS A O 1
ATOM 2097 N N . ALA A 1 252 ? -19.668 12.612 -2.781 1.00 31.84 252 ALA A N 1
ATOM 2098 C CA . ALA A 1 252 ? -18.366 12.024 -2.514 1.00 31.84 252 ALA A CA 1
ATOM 2099 C C . ALA A 1 252 ? -17.393 13.129 -2.080 1.00 31.84 252 ALA A C 1
ATOM 2101 O O . ALA A 1 252 ? -17.122 14.057 -2.841 1.00 31.84 252 ALA A O 1
ATOM 2102 N N . THR A 1 253 ? -16.892 13.038 -0.852 1.00 31.78 253 THR A N 1
ATOM 2103 C CA . THR A 1 253 ? -15.806 13.887 -0.359 1.00 31.78 253 THR A CA 1
ATOM 2104 C C . THR A 1 253 ? -14.495 13.141 -0.578 1.00 31.78 253 THR A C 1
ATOM 2106 O O . THR A 1 253 ? -14.291 12.062 -0.016 1.00 31.78 253 THR A O 1
ATOM 2109 N N 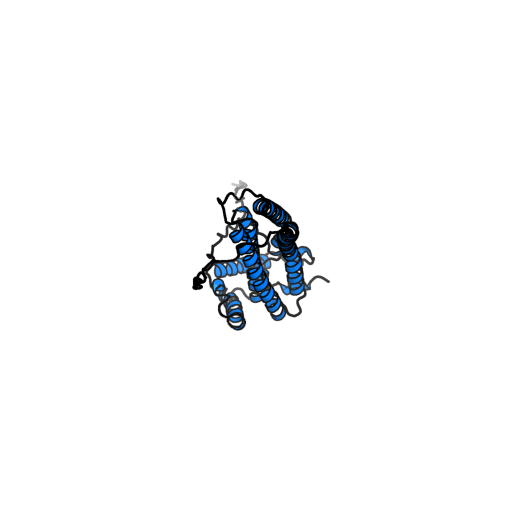. PHE A 1 254 ? -13.638 13.697 -1.432 1.00 36.56 254 PHE A N 1
ATOM 2110 C CA . PHE A 1 254 ? -12.278 13.225 -1.682 1.00 36.56 254 PHE A CA 1
ATOM 2111 C C . PHE A 1 254 ? -11.421 13.348 -0.412 1.00 36.56 254 PHE A C 1
ATOM 2113 O O . PHE A 1 254 ? -11.552 14.352 0.297 1.00 36.56 254 PHE A O 1
ATOM 2120 N N . PRO A 1 255 ? -10.520 12.395 -0.118 1.00 32.62 255 PRO A N 1
ATOM 2121 C CA . PRO A 1 255 ? -9.434 12.657 0.809 1.00 32.62 255 PRO A CA 1
ATOM 2122 C C . PRO A 1 255 ? -8.425 13.632 0.165 1.00 32.62 255 PRO A C 1
ATOM 2124 O O . PRO A 1 255 ? -8.179 13.559 -1.041 1.00 32.62 255 PRO A O 1
ATOM 2127 N N . PRO A 1 256 ? -7.859 14.569 0.939 1.00 31.61 256 PRO A N 1
ATOM 2128 C CA . PRO A 1 256 ? -6.892 15.539 0.439 1.00 31.61 256 PRO A CA 1
ATOM 2129 C C . PRO A 1 256 ? -5.575 14.874 0.006 1.00 31.61 256 PRO A C 1
ATOM 2131 O O . PRO A 1 256 ? -4.986 14.077 0.733 1.00 31.61 256 PRO A O 1
ATOM 2134 N N . SER A 1 257 ? -5.117 15.254 -1.189 1.00 36.84 257 SER A N 1
ATOM 2135 C CA . SER A 1 257 ? -3.765 15.015 -1.699 1.00 36.84 257 SER A CA 1
ATOM 2136 C C . SER A 1 257 ? -2.778 15.827 -0.865 1.00 36.84 257 SER A C 1
ATOM 2138 O O . SER A 1 257 ? -2.847 17.057 -0.884 1.00 36.84 257 SER A O 1
ATOM 2140 N N . TYR A 1 258 ? -1.864 15.170 -0.150 1.00 41.44 258 TYR A N 1
ATOM 2141 C CA . TYR A 1 258 ? -0.825 15.856 0.616 1.00 41.44 258 TYR A CA 1
ATOM 2142 C C . TYR A 1 258 ? 0.566 15.471 0.136 1.00 41.44 258 TYR A C 1
ATOM 2144 O O . TYR A 1 258 ? 1.016 14.338 0.268 1.00 41.44 258 TYR A O 1
ATOM 2152 N N . SER A 1 259 ? 1.227 16.488 -0.404 1.00 30.64 259 SER A N 1
ATOM 2153 C CA . SER A 1 259 ? 2.609 16.501 -0.846 1.00 30.64 259 SER A CA 1
ATOM 2154 C C . SER A 1 259 ? 3.563 16.260 0.324 1.00 30.64 259 SER A C 1
ATOM 2156 O O . SER A 1 259 ? 3.562 17.020 1.294 1.00 30.64 259 SER A O 1
ATOM 2158 N N . SER A 1 260 ? 4.437 15.259 0.209 1.00 31.91 260 SER A N 1
ATOM 2159 C CA . SER A 1 260 ? 5.653 15.199 1.027 1.00 31.91 260 SER A CA 1
ATOM 2160 C C . SER A 1 260 ? 6.772 16.015 0.370 1.00 31.91 260 SER A C 1
ATOM 2162 O O . SER A 1 260 ? 7.018 15.857 -0.827 1.00 31.91 260 SER A O 1
ATOM 2164 N N . PRO A 1 261 ? 7.512 16.841 1.130 1.00 30.45 261 PRO A N 1
ATOM 2165 C CA . PRO A 1 261 ? 8.757 17.425 0.662 1.00 30.45 261 PRO A CA 1
ATOM 2166 C C . PRO A 1 261 ? 9.851 16.350 0.670 1.00 30.45 261 PRO A C 1
ATOM 2168 O O . PRO A 1 261 ? 10.229 15.829 1.718 1.00 30.45 261 PRO A O 1
ATOM 2171 N N . VAL A 1 262 ? 10.387 16.032 -0.506 1.00 32.09 262 VAL A N 1
ATOM 2172 C CA . VAL A 1 262 ? 11.611 15.237 -0.633 1.00 32.09 262 VAL A CA 1
ATOM 2173 C C . VAL A 1 262 ? 12.771 16.071 -0.079 1.00 32.09 262 VAL A C 1
ATOM 2175 O O . VAL A 1 262 ? 13.205 17.036 -0.703 1.00 32.09 262 VAL A O 1
ATOM 2178 N N . LYS A 1 263 ? 13.282 15.718 1.105 1.00 30.47 263 LYS A N 1
ATOM 2179 C CA . LYS A 1 263 ? 14.634 16.104 1.532 1.00 30.47 263 LYS A CA 1
ATOM 2180 C C . LYS A 1 263 ? 15.556 14.913 1.316 1.00 30.47 263 LYS A C 1
ATOM 2182 O O . LYS A 1 263 ? 15.673 14.045 2.173 1.00 30.47 263 LYS A O 1
ATOM 2187 N N . THR A 1 264 ? 16.226 14.888 0.172 1.00 32.78 264 THR A N 1
ATOM 2188 C CA . THR A 1 264 ? 17.432 14.082 -0.025 1.00 32.78 264 THR A CA 1
ATOM 2189 C C . THR A 1 264 ? 18.555 14.695 0.810 1.00 32.78 264 THR A C 1
ATOM 2191 O O . THR A 1 264 ? 19.054 15.779 0.506 1.00 32.78 264 THR A O 1
ATOM 2194 N N . SER A 1 265 ? 18.940 14.033 1.897 1.00 28.19 265 SER A N 1
ATOM 2195 C CA . SER A 1 265 ? 20.172 14.341 2.620 1.00 28.19 265 SER A CA 1
ATOM 2196 C C . SER A 1 265 ? 21.366 13.848 1.799 1.00 28.19 265 SER A C 1
ATOM 2198 O O . SER A 1 265 ? 21.687 12.661 1.825 1.00 28.19 265 SER A O 1
ATOM 2200 N N . PHE A 1 266 ? 22.013 14.749 1.062 1.00 32.19 266 PHE A N 1
ATOM 2201 C CA . PHE A 1 266 ? 23.321 14.493 0.458 1.00 32.19 266 PHE A CA 1
ATOM 2202 C C . PHE A 1 266 ? 24.430 14.658 1.512 1.00 32.19 266 PHE A C 1
ATOM 2204 O O . PHE A 1 266 ? 24.372 15.607 2.301 1.00 32.19 266 PHE A O 1
ATOM 2211 N N . PRO A 1 267 ? 25.462 13.798 1.538 1.00 30.62 267 PRO A N 1
ATOM 2212 C CA . PRO A 1 267 ? 26.663 14.067 2.314 1.00 30.62 267 PRO A CA 1
ATOM 2213 C C . PRO A 1 267 ? 27.474 15.193 1.653 1.00 30.62 267 PRO A C 1
ATOM 2215 O O . PRO A 1 267 ? 27.783 15.145 0.462 1.00 30.62 267 PRO A O 1
ATOM 2218 N N . HIS A 1 268 ? 27.833 16.210 2.440 1.00 30.80 268 HIS A N 1
ATOM 2219 C CA . HIS A 1 268 ? 28.792 17.241 2.049 1.00 30.80 268 HIS A CA 1
ATOM 2220 C C . HIS A 1 268 ? 30.133 16.589 1.688 1.00 30.80 268 HIS A C 1
ATOM 2222 O O . HIS A 1 268 ? 30.789 15.983 2.536 1.00 30.80 268 HIS A O 1
ATOM 2228 N N . ARG A 1 269 ? 30.558 16.743 0.432 1.00 28.16 269 ARG A N 1
ATOM 2229 C CA . ARG A 1 269 ? 31.925 16.444 0.008 1.00 28.16 269 ARG A CA 1
ATOM 2230 C C . ARG A 1 269 ? 32.853 17.467 0.663 1.00 28.16 269 ARG A C 1
ATOM 2232 O O . ARG A 1 269 ? 32.750 18.658 0.385 1.00 28.16 269 ARG A O 1
ATOM 2239 N N . ALA A 1 270 ? 33.716 16.989 1.554 1.00 33.78 270 ALA A N 1
ATOM 2240 C CA . ALA A 1 270 ? 34.811 17.761 2.114 1.00 33.78 270 ALA A CA 1
ATOM 2241 C C . ALA A 1 270 ? 35.747 18.209 0.980 1.00 33.78 270 ALA A C 1
ATOM 2243 O O . ALA A 1 270 ? 36.225 17.388 0.194 1.00 33.78 270 ALA A O 1
ATOM 2244 N N . GLU A 1 271 ? 35.972 19.516 0.882 1.00 34.41 271 GLU A N 1
ATOM 2245 C CA . GLU A 1 271 ? 37.059 20.085 0.098 1.00 34.41 271 GLU A CA 1
ATOM 2246 C C . GLU A 1 271 ? 38.370 19.799 0.830 1.00 34.41 271 GLU A C 1
ATOM 2248 O O . GLU A 1 271 ? 38.641 20.356 1.892 1.00 34.41 271 GLU A O 1
ATOM 2253 N N . GLU A 1 272 ? 39.191 18.928 0.254 1.00 33.16 272 GLU A N 1
ATOM 2254 C CA . GLU A 1 272 ? 40.582 18.772 0.646 1.00 33.16 272 GLU A CA 1
ATOM 2255 C C . GLU A 1 272 ? 41.476 18.942 -0.586 1.00 33.16 272 GLU A C 1
ATOM 2257 O O . GLU A 1 272 ? 41.354 18.216 -1.571 1.00 33.16 272 GLU A O 1
ATOM 2262 N N . THR A 1 273 ? 42.406 19.893 -0.447 1.00 34.12 273 THR A N 1
ATOM 2263 C CA . THR A 1 273 ? 43.734 20.033 -1.074 1.00 34.12 273 THR A CA 1
ATOM 2264 C C . THR A 1 273 ? 43.953 21.166 -2.084 1.00 34.12 273 THR A C 1
ATOM 2266 O O . THR A 1 273 ? 43.704 21.052 -3.278 1.00 34.12 273 THR A O 1
ATOM 2269 N N . ALA A 1 274 ? 44.609 22.222 -1.587 1.00 32.38 274 ALA A N 1
ATOM 2270 C CA . ALA A 1 274 ? 45.659 22.944 -2.305 1.00 32.38 274 ALA A CA 1
ATOM 2271 C C . ALA A 1 274 ? 46.651 23.565 -1.297 1.00 32.38 274 ALA A C 1
ATOM 2273 O O . ALA A 1 274 ? 46.663 24.772 -1.078 1.00 32.38 274 ALA A O 1
ATOM 2274 N N . ASN A 1 275 ? 47.494 22.733 -0.671 1.00 36.62 275 ASN A N 1
ATOM 2275 C CA . ASN A 1 275 ? 48.729 23.208 -0.040 1.00 36.62 275 ASN A CA 1
ATOM 2276 C C . ASN A 1 275 ? 49.869 23.094 -1.057 1.00 36.62 275 ASN A C 1
ATOM 2278 O O . ASN A 1 275 ? 50.356 22.006 -1.359 1.00 36.62 275 ASN A O 1
ATOM 2282 N N . LEU A 1 276 ? 50.263 24.250 -1.590 1.00 33.56 276 LEU A N 1
ATOM 2283 C CA . LEU A 1 276 ? 51.470 24.464 -2.380 1.00 33.56 276 LEU A CA 1
ATOM 2284 C C . LEU A 1 276 ? 52.714 24.233 -1.511 1.00 33.56 276 LEU A C 1
ATOM 2286 O O . LEU A 1 276 ? 52.998 25.017 -0.608 1.00 33.56 276 LEU A O 1
ATOM 2290 N N . ILE A 1 277 ? 53.494 23.202 -1.835 1.00 35.97 277 ILE A N 1
ATOM 2291 C CA . ILE A 1 277 ? 54.900 23.093 -1.433 1.00 35.97 277 ILE A CA 1
ATOM 2292 C C . ILE A 1 277 ? 55.748 23.244 -2.699 1.00 35.97 277 ILE A C 1
ATOM 2294 O O . ILE A 1 277 ? 55.793 22.360 -3.551 1.00 35.97 277 ILE A O 1
ATOM 2298 N N . MET A 1 278 ? 56.405 24.397 -2.812 1.00 35.25 278 MET A N 1
ATOM 2299 C CA . MET A 1 278 ? 57.482 24.679 -3.763 1.00 35.25 278 MET A CA 1
ATOM 2300 C C . MET A 1 278 ? 58.803 24.084 -3.247 1.00 35.25 278 MET A C 1
ATOM 2302 O O . MET A 1 278 ? 59.170 24.372 -2.106 1.00 35.25 278 MET A O 1
ATOM 2306 N N . PRO A 1 279 ? 59.588 23.364 -4.067 1.00 43.00 279 PRO A N 1
ATOM 2307 C CA . PRO A 1 279 ? 61.012 23.198 -3.830 1.00 43.00 279 PRO A CA 1
ATOM 2308 C C . PRO A 1 279 ? 61.800 24.256 -4.616 1.00 43.00 279 PRO A C 1
ATOM 2310 O O . PRO A 1 279 ? 61.705 24.361 -5.839 1.00 43.00 279 PRO A O 1
ATOM 2313 N N . GLY A 1 280 ? 62.595 25.044 -3.892 1.00 32.84 280 GLY A N 1
ATOM 2314 C CA . GLY A 1 280 ? 63.549 25.980 -4.473 1.00 32.84 280 GLY A CA 1
ATOM 2315 C C . GLY A 1 280 ? 64.665 25.261 -5.232 1.00 32.84 280 GLY A C 1
ATOM 2316 O O . GLY A 1 280 ? 65.269 24.315 -4.729 1.00 32.84 280 GLY A O 1
ATOM 2317 N N . ILE A 1 281 ? 64.970 25.765 -6.427 1.00 41.84 281 ILE A N 1
ATOM 2318 C CA . ILE A 1 281 ? 66.206 25.479 -7.155 1.00 41.84 281 ILE A CA 1
ATOM 2319 C C . ILE A 1 281 ? 67.028 26.769 -7.171 1.00 41.84 281 ILE A C 1
ATOM 2321 O O . ILE A 1 281 ? 66.682 27.742 -7.833 1.00 41.84 281 ILE A O 1
ATOM 2325 N N . LEU A 1 282 ? 68.127 26.749 -6.417 1.00 42.75 282 LEU A N 1
ATOM 2326 C CA . LEU A 1 282 ? 69.283 27.622 -6.590 1.00 42.75 282 LEU A CA 1
ATOM 2327 C C . LEU A 1 282 ? 70.056 27.174 -7.835 1.00 42.75 282 LEU A C 1
ATOM 2329 O O . LEU A 1 282 ? 70.433 26.002 -7.912 1.00 42.75 282 LEU A O 1
ATOM 2333 N N . LYS A 1 283 ? 70.365 28.105 -8.745 1.00 40.50 283 LYS A N 1
ATOM 2334 C CA . LYS A 1 283 ? 71.654 28.178 -9.456 1.00 40.50 283 LYS A CA 1
ATOM 2335 C C . LYS A 1 283 ? 71.785 29.503 -10.220 1.00 40.50 283 LYS A C 1
ATOM 2337 O O . LYS A 1 283 ? 70.871 29.866 -10.950 1.00 40.50 283 LYS A O 1
ATOM 2342 N N . SER A 1 284 ? 72.971 30.099 -10.030 1.00 50.97 284 SER A N 1
ATOM 2343 C CA . SER A 1 284 ? 73.614 31.266 -10.672 1.00 50.97 284 SER A CA 1
ATOM 2344 C C . SER A 1 284 ? 72.945 32.625 -10.530 1.00 50.97 284 SER A C 1
ATOM 2346 O O . SER A 1 284 ? 71.889 32.826 -11.161 1.00 50.97 284 SER A O 1
#

Radius of gyration: 27.18 Å; Cα contacts (8 Å, |Δi|>4): 179; chains: 1; bounding box: 123×52×58 Å

Foldseek 3Di:
DFDQPCVQLAADPDDPPDDDLVVLLVVQCVVCCVPPNPPSPCCPDPQVRVLLVVLVVVSVVVVVPDDDDDTDPCCQQVPPLSSNCNRQVNLSVLLVQLLVLVLQLLCLQQNDDPVSVCLVVGDSLVSLPPVVSVVSSLVSLVVLLCQVPPPPVPVPDDPSVVSLVSNVVSVVSNVVSLVVSLVSCCPRVPPRPVSVVVNVSNCVRVVSSVVSNVVSVVVVVVVVVVDDDPDDDDDDDDDDDDDDDDDDDDDDDDDDDDDDDDDDDDDDDDDDDDDDDDDDDDDD

Mean predicted aligned error: 14.77 Å

pLDDT: mean 72.29, std 22.97, range [28.16, 97.94]

Sequence (284 aa):
MGTAYLEAITPENHDCSDFHPKDKQKEVYKWYDLQYSNEAWDIYSNEWESRILAWHEAHQIALQETSTTQNSDEQLERLPFGTFFLAHPIAAFSLWRVLQSCYGLDRAVCGDTDEVALWQHLAPFQYLRDNDIEKKWQAELETFKHQVTSTRLNFKKQSWELKVFNIFRGIEIFEKEFAALRENFKVNLVDKKVGLWMIDRIEEDVGKRIAMITDLLKLKDNELTKIQPIESHEDDINNIEPFAAPGYSRKATFPPSYSSPVKTSFPHRAEETANLIMPGILKS

Solvent-accessible surface area (backbone atoms only — not comparable to full-atom values): 17478 Å² total; per-residue (Å²): 142,56,64,68,57,57,65,69,36,52,52,78,92,68,68,85,91,70,81,53,57,64,56,52,35,46,54,32,33,55,53,32,44,75,75,60,60,72,75,42,68,66,50,76,35,71,64,45,45,52,50,48,48,53,33,50,53,54,49,53,50,51,67,74,74,55,94,75,92,79,67,63,88,70,49,58,46,61,42,56,61,50,47,35,26,72,45,35,38,55,45,38,50,33,51,48,50,29,52,53,26,50,57,50,28,46,32,39,62,66,39,93,43,75,74,62,59,54,52,75,76,45,42,70,45,42,48,57,65,35,64,66,60,52,52,47,49,53,52,38,49,54,52,47,51,52,56,73,69,40,89,72,74,73,87,80,83,67,61,65,65,57,45,53,50,43,36,53,52,21,49,55,48,29,54,53,34,44,52,52,28,55,56,43,30,61,68,74,35,61,95,40,68,63,46,57,53,53,50,54,48,51,52,53,40,51,44,54,58,52,47,55,55,49,61,63,57,54,53,54,60,64,55,53,72,69,67,70,83,73,88,74,75,91,80,86,91,82,90,82,82,90,80,82,83,83,85,80,80,88,73,89,78,77,81,84,89,76,86,78,84,86,77,82,84,74,83,81,80,80,89,81,88,87,84,87,80,83,83,89,80,88,79,136

Nearest PDB structures (foldseek):
  3rpu-assembly1_B  TM=2.937E-01  e=6.939E-01  Escherichia coli K-12
  8gmh-assembly2_E  TM=2.468E-01  e=5.165E+00  Streptococcus intermedius B196
  7xge-assembly3_E  TM=2.500E-01  e=8.632E+00  synthetic construct